Protein AF-A0A165RNA0-F1 (afdb_monomer)

Radius of gyration: 29.75 Å; Cα contacts (8 Å, |Δi|>4): 218; chains: 1; bounding box: 96×54×75 Å

Mean predicted aligned error: 21.56 Å

Foldseek 3Di:
DDDPPPDPDFDDQPCVVVDPLADPLLVLLSVVLRVQADPQQKHQDALVNSCVVVVHDSVSSVVSQVSCVVVPQKDWDWDQDPVRDTGGIMIHGDRDDDPDPPCVVVPDPDVVVVVVVVVVVVVVPPDDDDDDPDDDDPDDDPPDDDDDQDDDDDDDDDDDDDDPVNVVLVVVLVVQLVLLQVLLCVLPVVQDLCQAPCRCSLSVVCVVVPQDSPQQRNVLSNVQSVPDPDHDRHPVSSNVSSVVRVVVLVVVCVVDVVSDCPVVVVVVVVVVVVVVVVVVVVVVVVVVVVVVVVVVPD

pLDDT: mean 72.75, std 18.95, range [27.52, 96.5]

Nearest PDB structures (foldseek):
  3r0a-assembly1_A  TM=5.841E-01  e=1.263E-03  Methanosarcina mazei
  6pln-assembly2_B  TM=6.165E-01  e=1.575E-02  Pyrococcus furiosus
  6xjf-assembly3_C  TM=5.753E-01  e=1.182E-02  Pyrococcus furiosus DSM 3638
  6kf9-assembly1_G  TM=5.340E-01  e=7.915E-03  Thermococcus kodakarensis KOD1
  5wtn-assembly1_B  TM=2.650E-01  e=1.314E-01  Geobacillus stearothermophilus 10

Secondary structure (DSSP, 8-state):
-------S-----GGGGG-TT--HHHHHHHHHHHHTB-TTSEE---HHHHHHHHT--HHHHHHHHHHHHHTTSEEEEPPBPTTSPBPPPEEEE--PPP-PPPGGGGS---HHHHHHHHHHHHHHT------------------S---SS--------------HHHHHHHHHHHHHHHHHHHHHHHH-TT--GGGSTTTTHHHHHHHHHT--IIIIIHHHHHHHHHH-SS--S-THHHHHHHHHHHHHHHHHHHH-TTS--HHHHHHHHHHHHHHHHHHHHHHHHHHHHHHHHHHT--

Sequence (298 aa):
MTATDERKWSYMPIGIFADPDLSPRDLQVMGVICCSTNKHGICYRSQVKIARFLRIGRTTVVRAIQRLMKSGWLERRGGKRRDGGNCSFVYRVVNKDIPVPDQADLFEPDLEEEAQNLEEKRYKNGQSLSAQTDTYKNELLITIDDEDAAASRANEGRSDVPSQAQVQAAKRFKHYVNEVVTTLARLKPGLDVTRMADGTNPIMGWFAKGCDLEQDVKPALAIVLERARVVPNSLNYFTKAVFSAMSSRKELSEINPNYKSFGAHAAEKRARELAASRARCDAALDELNVEYAARGAL

Solvent-accessible surface area (backbone atoms only — not comparable to full-atom values): 18342 Å² total; per-residue (Å²): 137,81,77,89,78,82,67,92,72,62,75,72,63,74,39,63,81,73,40,85,90,58,52,76,68,34,52,53,54,48,51,57,44,35,66,52,34,50,100,84,38,42,23,67,73,50,63,66,59,53,13,62,74,71,73,48,57,53,68,58,47,52,54,31,53,51,47,37,37,70,77,58,44,34,46,78,47,76,43,75,41,97,84,73,47,83,48,72,50,37,35,34,61,45,84,62,90,53,90,71,74,78,70,71,77,76,61,71,73,61,66,68,60,55,48,49,54,51,51,54,51,54,67,72,63,77,69,87,77,75,94,70,91,74,76,87,77,86,75,86,86,82,76,90,83,83,89,87,86,84,83,92,75,85,83,87,84,85,87,81,78,86,51,71,69,56,57,49,50,51,52,53,50,52,49,52,52,51,50,51,52,51,48,46,37,71,75,38,83,83,58,58,59,85,77,24,85,58,41,66,55,52,58,53,52,40,53,74,74,64,50,43,60,76,75,9,40,52,52,32,51,51,57,52,57,74,70,42,92,59,87,77,66,38,59,64,78,47,47,65,46,27,51,48,40,38,51,53,52,51,55,46,37,73,77,32,80,80,45,76,53,63,64,54,56,53,48,50,51,50,52,51,52,50,51,55,49,48,54,52,51,52,51,52,49,52,52,50,51,51,54,50,56,65,65,67,73,116

Structure (mmCIF, N/CA/C/O backbone):
data_AF-A0A165RNA0-F1
#
_entry.id   AF-A0A165RNA0-F1
#
loop_
_atom_site.group_PDB
_atom_site.id
_atom_site.type_symbol
_atom_site.label_atom_id
_atom_site.label_alt_id
_atom_site.label_comp_id
_atom_site.label_asym_id
_atom_site.label_entity_id
_atom_site.label_seq_id
_atom_site.pdbx_PDB_ins_code
_atom_site.Cartn_x
_atom_site.Cartn_y
_atom_site.Cartn_z
_atom_site.occupancy
_atom_site.B_iso_or_equiv
_atom_site.auth_seq_id
_atom_site.auth_comp_id
_atom_site.auth_asym_id
_atom_site.auth_atom_id
_atom_site.pdbx_PDB_model_num
ATOM 1 N N . MET A 1 1 ? -2.884 -7.071 -36.984 1.00 40.25 1 MET A N 1
ATOM 2 C CA . MET A 1 1 ? -3.989 -6.262 -36.429 1.00 40.25 1 MET A CA 1
ATOM 3 C C . MET A 1 1 ? -3.358 -5.021 -35.798 1.00 40.25 1 MET A C 1
ATOM 5 O O . MET A 1 1 ? -2.950 -5.096 -34.651 1.00 40.25 1 MET A O 1
ATOM 9 N N . THR A 1 2 ? -2.833 -4.075 -36.580 1.00 37.97 2 THR A N 1
ATOM 10 C CA . THR A 1 2 ? -3.495 -2.997 -37.359 1.00 37.97 2 THR A CA 1
ATOM 11 C C . THR A 1 2 ? -4.110 -1.915 -36.472 1.00 37.97 2 THR A C 1
ATOM 13 O O . THR A 1 2 ? -5.057 -2.199 -35.746 1.00 37.97 2 THR A O 1
ATOM 16 N N . ALA A 1 3 ? -3.560 -0.704 -36.634 1.00 40.75 3 ALA A N 1
ATOM 17 C CA . ALA A 1 3 ? -3.898 0.581 -36.024 1.00 40.75 3 ALA A CA 1
ATOM 18 C C . ALA A 1 3 ? -3.731 0.647 -34.499 1.00 40.75 3 ALA A C 1
ATOM 20 O O . ALA A 1 3 ? -4.509 0.078 -33.736 1.00 40.75 3 ALA A O 1
ATOM 21 N N . THR A 1 4 ? -2.701 1.375 -34.067 1.00 53.19 4 THR A N 1
ATOM 22 C CA . THR A 1 4 ? -2.578 1.916 -32.713 1.00 53.19 4 THR A CA 1
ATOM 23 C C . THR A 1 4 ? -3.787 2.824 -32.490 1.00 53.19 4 THR A C 1
ATOM 25 O O . THR A 1 4 ? -3.793 3.980 -32.893 1.00 53.19 4 THR A O 1
ATOM 28 N N . ASP A 1 5 ? -4.866 2.253 -31.960 1.00 56.34 5 ASP A N 1
ATOM 29 C CA . ASP A 1 5 ? -6.035 2.978 -31.471 1.00 56.34 5 ASP A CA 1
ATOM 30 C C . ASP A 1 5 ? -5.543 3.803 -30.271 1.00 56.34 5 ASP A C 1
ATOM 32 O O . ASP A 1 5 ? -5.490 3.302 -29.145 1.00 56.34 5 ASP A O 1
ATOM 36 N N . GLU A 1 6 ? -5.033 5.013 -30.536 1.00 59.97 6 GLU A N 1
ATOM 37 C CA . GLU A 1 6 ? -4.582 5.981 -29.529 1.00 59.97 6 GLU A CA 1
ATOM 38 C C . GLU A 1 6 ? -5.792 6.502 -28.753 1.00 59.97 6 GLU A C 1
ATOM 40 O O . GLU A 1 6 ? -6.250 7.640 -28.885 1.00 59.97 6 GLU A O 1
ATOM 45 N N . ARG A 1 7 ? -6.353 5.628 -27.923 1.00 67.44 7 ARG A N 1
ATOM 46 C CA . ARG A 1 7 ? -7.415 5.994 -27.005 1.00 67.44 7 ARG A CA 1
ATOM 47 C C . ARG A 1 7 ? -6.851 6.907 -25.944 1.00 67.44 7 ARG A C 1
ATOM 49 O O . ARG A 1 7 ? -6.075 6.487 -25.091 1.00 67.44 7 ARG A O 1
ATOM 56 N N . LYS A 1 8 ? -7.312 8.151 -25.976 1.00 75.69 8 LYS A N 1
ATOM 57 C CA . LYS A 1 8 ? -7.036 9.137 -24.929 1.00 75.69 8 LYS A CA 1
ATOM 58 C C . LYS A 1 8 ? -7.736 8.792 -23.606 1.00 75.69 8 LYS A C 1
ATOM 60 O O . LYS A 1 8 ? -7.278 9.220 -22.557 1.00 75.69 8 LYS A O 1
ATOM 65 N N . TRP A 1 9 ? -8.820 8.012 -23.658 1.00 81.94 9 TRP A N 1
ATOM 66 C CA . TRP A 1 9 ? -9.668 7.692 -22.508 1.00 81.94 9 TRP A CA 1
ATOM 67 C C . TRP A 1 9 ? -10.004 6.203 -22.495 1.00 81.94 9 TRP A C 1
ATOM 69 O O . TRP A 1 9 ? -10.142 5.572 -23.546 1.00 81.94 9 TRP A O 1
ATOM 79 N N . SER A 1 10 ? -10.165 5.646 -21.299 1.00 83.44 10 SER A N 1
ATOM 80 C CA . SER A 1 10 ? -10.653 4.284 -21.099 1.00 83.44 10 SER A CA 1
ATOM 81 C C . SER A 1 10 ? -11.828 4.302 -20.137 1.00 83.44 10 SER A C 1
ATOM 83 O O . SER A 1 10 ? -11.872 5.143 -19.241 1.00 83.44 10 SER A O 1
ATOM 85 N N . TYR A 1 11 ? -12.766 3.381 -20.330 1.00 85.19 11 TYR A N 1
ATOM 86 C CA . TYR A 1 11 ? -13.964 3.289 -19.508 1.00 85.19 11 TYR A CA 1
ATOM 87 C C . TYR A 1 11 ? -13.809 2.158 -18.497 1.00 85.19 11 TYR A C 1
ATOM 89 O O . TYR A 1 11 ? -13.390 1.049 -18.841 1.00 85.19 11 TYR A O 1
ATOM 97 N N . MET A 1 12 ? -14.158 2.453 -17.250 1.00 89.81 12 MET A N 1
ATOM 98 C CA . MET A 1 12 ? -14.222 1.492 -16.159 1.00 89.81 12 MET A CA 1
ATOM 99 C C . MET A 1 12 ? -15.680 1.393 -15.698 1.00 89.81 12 MET A C 1
ATOM 101 O O . MET A 1 12 ? -16.325 2.436 -15.575 1.00 89.81 12 MET A O 1
ATOM 105 N N . PRO A 1 13 ? -16.227 0.182 -15.481 1.00 88.81 13 PRO A N 1
ATOM 106 C CA . PRO A 1 13 ? -17.600 0.036 -15.007 1.00 88.81 13 PRO A CA 1
ATOM 107 C C . PRO A 1 13 ? -17.781 0.753 -13.670 1.00 88.81 13 PRO A C 1
ATOM 109 O O . PRO A 1 13 ? -17.014 0.501 -12.748 1.00 88.81 13 PRO A O 1
ATOM 112 N N . ILE A 1 14 ? -18.784 1.623 -13.545 1.00 88.19 14 ILE A N 1
ATOM 113 C CA . ILE A 1 14 ? -18.963 2.438 -12.333 1.00 88.19 14 ILE A CA 1
ATOM 114 C C . ILE A 1 14 ? -19.273 1.589 -11.093 1.00 88.19 14 ILE A C 1
ATOM 116 O O . ILE A 1 14 ? -18.757 1.857 -10.013 1.00 88.19 14 ILE A O 1
ATOM 120 N N . GLY A 1 15 ? -20.038 0.505 -11.259 1.00 86.62 15 GLY A N 1
ATOM 121 C CA . GLY A 1 15 ? -20.436 -0.360 -10.148 1.00 86.62 15 GLY A CA 1
ATOM 122 C C . GLY A 1 15 ? -19.268 -1.069 -9.458 1.00 86.62 15 GLY A C 1
ATOM 123 O O . GLY A 1 15 ? -19.418 -1.503 -8.324 1.00 86.62 15 GLY A O 1
ATOM 124 N N . ILE A 1 16 ? -18.091 -1.156 -10.089 1.00 90.56 16 ILE A N 1
ATOM 125 C CA . ILE A 1 16 ? -16.937 -1.846 -9.498 1.00 90.56 16 ILE A CA 1
ATOM 126 C C . ILE A 1 16 ? -16.414 -1.148 -8.240 1.00 90.56 16 ILE A C 1
ATOM 128 O O . ILE A 1 16 ? -15.855 -1.802 -7.367 1.00 90.56 16 ILE A O 1
ATOM 132 N N . PHE A 1 17 ? -16.605 0.170 -8.137 1.00 89.81 17 PHE A N 1
ATOM 133 C CA . PHE A 1 17 ? -16.172 0.953 -6.980 1.00 89.81 17 PHE A CA 1
ATOM 134 C C . PHE A 1 17 ? -17.052 0.716 -5.750 1.00 89.81 17 PHE A C 1
ATOM 136 O O . PHE A 1 17 ? -16.604 0.955 -4.635 1.00 89.81 17 PHE A O 1
ATOM 143 N N . ALA A 1 18 ? -18.275 0.225 -5.956 1.00 87.25 18 ALA A N 1
ATOM 144 C CA . ALA A 1 18 ? -19.209 -0.121 -4.892 1.00 87.25 18 ALA A CA 1
ATOM 145 C C . ALA A 1 18 ? -19.132 -1.607 -4.488 1.00 87.25 18 ALA A C 1
ATOM 147 O O . ALA A 1 18 ? -19.896 -2.036 -3.629 1.00 87.25 18 ALA A O 1
ATOM 148 N N . ASP A 1 19 ? -18.259 -2.410 -5.109 1.00 87.81 19 ASP A N 1
ATOM 149 C CA . ASP A 1 19 ? -18.147 -3.840 -4.811 1.00 87.81 19 ASP A CA 1
ATOM 150 C C . ASP A 1 19 ? -17.275 -4.082 -3.559 1.00 87.81 19 ASP A C 1
ATOM 152 O O . ASP A 1 19 ? -16.061 -3.852 -3.614 1.00 87.81 19 ASP A O 1
ATOM 156 N N . PRO A 1 20 ? -17.849 -4.577 -2.442 1.00 88.00 20 PRO A N 1
ATOM 157 C CA . PRO A 1 20 ? -17.107 -4.807 -1.203 1.00 88.00 20 PRO A CA 1
ATOM 158 C C . PRO A 1 20 ? -16.147 -6.006 -1.278 1.00 88.00 20 PRO A C 1
ATOM 160 O O . PRO A 1 20 ? -15.237 -6.108 -0.456 1.00 88.00 20 PRO A O 1
ATOM 163 N N . ASP A 1 21 ? -16.311 -6.913 -2.250 1.00 89.44 21 ASP A N 1
ATOM 164 C CA . ASP A 1 21 ? -15.440 -8.086 -2.407 1.00 89.44 21 ASP A CA 1
ATOM 165 C C . ASP A 1 21 ? -14.087 -7.734 -3.053 1.00 89.44 21 ASP A C 1
ATOM 167 O O . ASP A 1 21 ? -13.177 -8.575 -3.134 1.00 89.44 21 ASP A O 1
ATOM 171 N N . LEU A 1 22 ? -13.941 -6.499 -3.544 1.00 93.12 22 LEU A N 1
ATOM 172 C CA . LEU A 1 22 ? -12.754 -6.023 -4.239 1.00 93.12 22 LEU A CA 1
ATOM 173 C C . LEU A 1 22 ? -11.887 -5.136 -3.349 1.00 93.12 22 LEU A C 1
ATOM 175 O O . LEU A 1 22 ? -12.339 -4.201 -2.702 1.00 93.12 22 LEU A O 1
ATOM 179 N N . SER A 1 23 ? -10.581 -5.397 -3.376 1.00 94.00 23 SER A N 1
ATOM 180 C CA . SER A 1 23 ? -9.598 -4.525 -2.733 1.00 94.00 23 SER A CA 1
ATOM 181 C C . SER A 1 23 ? -9.186 -3.366 -3.652 1.00 94.00 23 SER A C 1
ATOM 183 O O . SER A 1 23 ? -9.239 -3.506 -4.880 1.00 94.00 23 SER A O 1
ATOM 185 N N . PRO A 1 24 ? -8.631 -2.263 -3.110 1.00 94.69 24 PRO A N 1
ATOM 186 C CA . PRO A 1 24 ? -8.101 -1.159 -3.919 1.00 94.69 24 PRO A CA 1
ATOM 187 C C . PRO A 1 24 ? -7.068 -1.613 -4.960 1.00 94.69 24 PRO A C 1
ATOM 189 O O . PRO A 1 24 ? -6.973 -1.074 -6.065 1.00 94.69 24 PRO A O 1
ATOM 192 N N . ARG A 1 25 ? -6.308 -2.668 -4.644 1.00 95.25 25 ARG A N 1
ATOM 193 C CA . ARG A 1 25 ? -5.344 -3.263 -5.573 1.00 95.25 25 ARG A CA 1
ATOM 194 C C . ARG A 1 25 ? -6.019 -3.940 -6.767 1.00 95.25 25 ARG A C 1
ATOM 196 O O . ARG A 1 25 ? -5.472 -3.906 -7.869 1.00 95.25 25 ARG A O 1
ATOM 203 N N . ASP A 1 26 ? -7.184 -4.546 -6.563 1.00 95.69 26 ASP A N 1
ATOM 204 C CA . ASP A 1 26 ? -7.947 -5.190 -7.634 1.00 95.69 26 ASP A CA 1
ATOM 205 C C . ASP A 1 26 ? -8.502 -4.140 -8.599 1.00 95.69 26 ASP A C 1
ATOM 207 O O . ASP A 1 26 ? -8.419 -4.328 -9.813 1.00 95.69 26 ASP A O 1
ATOM 211 N N . LEU A 1 27 ? -8.939 -2.990 -8.071 1.00 95.50 27 LEU A N 1
ATOM 212 C CA . LEU A 1 27 ? -9.349 -1.830 -8.865 1.00 95.50 27 LEU A CA 1
ATOM 213 C C . LEU A 1 27 ? -8.199 -1.298 -9.730 1.00 95.50 27 LEU A C 1
ATOM 215 O O . LEU A 1 27 ? -8.388 -1.058 -10.919 1.00 95.50 27 LEU A O 1
ATOM 219 N N . GLN A 1 28 ? -6.979 -1.195 -9.189 1.00 95.62 28 GLN A N 1
ATOM 220 C CA . GLN A 1 28 ? -5.800 -0.800 -9.977 1.00 95.62 28 GLN A CA 1
ATOM 221 C C . GLN A 1 28 ? -5.506 -1.787 -11.116 1.00 95.62 28 GLN A C 1
ATOM 223 O O . GLN A 1 28 ? -5.219 -1.380 -12.245 1.00 95.62 28 GLN A O 1
ATOM 228 N N . VAL A 1 29 ? -5.581 -3.094 -10.840 1.00 95.75 29 VAL A N 1
ATOM 229 C CA . VAL A 1 29 ? -5.389 -4.134 -11.863 1.00 95.75 29 VAL A CA 1
ATOM 230 C C . VAL A 1 29 ? -6.479 -4.052 -12.929 1.00 95.75 29 VAL A C 1
ATOM 232 O O . VAL A 1 29 ? -6.157 -4.127 -14.118 1.00 95.75 29 VAL A O 1
ATOM 235 N N . MET A 1 30 ? -7.735 -3.837 -12.532 1.00 94.75 30 MET A N 1
ATOM 236 C CA . MET A 1 30 ? -8.839 -3.624 -13.463 1.00 94.75 30 MET A CA 1
ATOM 237 C C . MET A 1 30 ? -8.622 -2.372 -14.317 1.00 94.75 30 MET A C 1
ATOM 239 O O . MET A 1 30 ? -8.742 -2.452 -15.536 1.00 94.75 30 MET A O 1
ATOM 243 N N . GLY A 1 31 ? -8.210 -1.252 -13.721 1.00 93.88 31 GLY A N 1
ATOM 244 C CA . GLY A 1 31 ? -7.920 -0.013 -14.442 1.00 93.88 31 GLY A CA 1
ATOM 245 C C . GLY A 1 31 ? -6.886 -0.221 -15.550 1.00 93.88 31 GLY A C 1
ATOM 246 O O . GLY A 1 31 ? -7.104 0.170 -16.692 1.00 93.88 31 GLY A O 1
ATOM 247 N N . VAL A 1 32 ? -5.797 -0.949 -15.274 1.00 93.62 32 VAL A N 1
ATOM 248 C CA . VAL A 1 32 ? -4.787 -1.273 -16.301 1.00 93.62 32 VAL A CA 1
ATOM 249 C C . VAL A 1 32 ? -5.348 -2.159 -17.413 1.00 93.62 32 VAL A C 1
ATOM 251 O O . VAL A 1 32 ? -4.964 -2.000 -18.580 1.00 93.62 32 VAL A O 1
ATOM 254 N N . ILE A 1 33 ? -6.227 -3.103 -17.068 1.00 92.56 33 ILE A N 1
ATOM 255 C CA . ILE A 1 33 ? -6.916 -3.942 -18.050 1.00 92.56 33 ILE A CA 1
ATOM 256 C C . ILE A 1 33 ? -7.805 -3.063 -18.931 1.00 92.56 33 ILE A C 1
ATOM 258 O O . ILE A 1 33 ? -7.634 -3.130 -20.147 1.00 92.56 33 ILE A O 1
ATOM 262 N N . CYS A 1 34 ? -8.646 -2.204 -18.344 1.00 91.56 34 CYS A N 1
ATOM 263 C CA . CYS A 1 34 ? -9.512 -1.238 -19.028 1.00 91.56 34 CYS A CA 1
ATOM 264 C C . CYS A 1 34 ? -8.724 -0.324 -19.976 1.00 91.56 34 CYS A C 1
ATOM 266 O O . CYS A 1 34 ? -9.067 -0.243 -21.156 1.00 91.56 34 CYS A O 1
ATOM 268 N N . CYS A 1 35 ? -7.604 0.251 -19.524 1.00 89.06 35 CYS A N 1
ATOM 269 C CA . CYS A 1 35 ? -6.704 1.060 -20.357 1.00 89.06 35 CYS A CA 1
ATOM 270 C C . CYS A 1 35 ? -6.126 0.294 -21.556 1.00 89.06 35 CYS A C 1
ATOM 272 O O . CYS A 1 35 ? -5.716 0.894 -22.543 1.00 89.06 35 CYS A O 1
ATOM 274 N N . SER A 1 36 ? -6.060 -1.036 -21.468 1.00 87.00 36 SER A N 1
ATOM 275 C CA . SER A 1 36 ? -5.514 -1.912 -22.509 1.00 87.00 36 SER A CA 1
ATOM 276 C C . SER A 1 36 ? -6.603 -2.656 -23.297 1.00 87.00 36 SER A C 1
ATOM 278 O O . SER A 1 36 ? -6.279 -3.599 -24.027 1.00 87.00 36 SER A O 1
ATOM 280 N N . THR A 1 37 ? -7.882 -2.294 -23.128 1.00 87.88 37 THR A N 1
ATOM 281 C CA . THR A 1 37 ? -8.995 -2.919 -23.857 1.00 87.88 37 THR A CA 1
ATOM 282 C C . THR A 1 37 ? -9.193 -2.327 -25.250 1.00 87.88 37 THR A C 1
ATOM 284 O O . THR A 1 37 ? -8.970 -1.144 -25.499 1.00 87.88 37 THR A O 1
ATOM 287 N N . ASN A 1 38 ? -9.665 -3.162 -26.175 1.00 85.06 38 ASN A N 1
ATOM 288 C CA . ASN A 1 38 ? -10.143 -2.731 -27.487 1.00 85.06 38 ASN A CA 1
ATOM 289 C C . ASN A 1 38 ? -11.606 -2.232 -27.429 1.00 85.06 38 ASN A C 1
ATOM 291 O O . ASN A 1 38 ? -12.230 -2.169 -26.372 1.00 85.06 38 ASN A O 1
ATOM 295 N N . LYS A 1 39 ? -12.201 -1.886 -28.580 1.00 77.12 39 LYS A N 1
ATOM 296 C CA . LYS A 1 39 ? -13.594 -1.373 -28.679 1.00 77.12 39 LYS A CA 1
ATOM 297 C C . LYS A 1 39 ? -14.656 -2.356 -28.191 1.00 77.12 39 LYS A C 1
ATOM 299 O O . LYS A 1 39 ? -15.783 -1.958 -27.949 1.00 77.12 39 LYS A O 1
ATOM 304 N N . HIS A 1 40 ? -14.287 -3.621 -28.039 1.00 78.31 40 HIS A N 1
ATOM 305 C CA . HIS A 1 40 ? -15.164 -4.687 -27.578 1.00 78.31 40 HIS A CA 1
ATOM 306 C C . HIS A 1 40 ? -14.927 -5.046 -26.100 1.00 78.31 40 HIS A C 1
ATOM 308 O O . HIS A 1 40 ? -15.444 -6.062 -25.641 1.00 78.31 40 HIS A O 1
ATOM 314 N N . GLY A 1 41 ? -14.119 -4.265 -25.366 1.00 81.81 41 GLY A N 1
ATOM 315 C CA . GLY A 1 41 ? -13.798 -4.533 -23.960 1.00 81.81 41 GLY A CA 1
ATOM 316 C C . GLY A 1 41 ? -12.840 -5.713 -23.759 1.00 81.81 41 GLY A C 1
ATOM 317 O O . GLY A 1 41 ? -12.815 -6.314 -22.686 1.00 81.81 41 GLY A O 1
ATOM 318 N N . ILE A 1 42 ? -12.071 -6.081 -24.791 1.00 87.38 42 ILE A N 1
ATOM 319 C CA . ILE A 1 42 ? -11.164 -7.237 -24.777 1.00 87.38 42 ILE A CA 1
ATOM 320 C C . ILE A 1 42 ? -9.713 -6.772 -24.625 1.00 87.38 42 ILE A C 1
ATOM 322 O O . ILE A 1 42 ? -9.257 -5.903 -25.368 1.00 87.38 42 ILE A O 1
ATOM 326 N N . CYS A 1 43 ? -8.972 -7.394 -23.707 1.00 88.00 43 CYS A N 1
ATOM 327 C CA . CYS A 1 43 ? -7.567 -7.120 -23.414 1.00 88.00 43 CYS A CA 1
ATOM 328 C C . CYS A 1 43 ? -6.692 -8.371 -23.617 1.00 88.00 43 CYS A C 1
ATOM 330 O O . CYS A 1 43 ? -7.028 -9.470 -23.176 1.00 88.00 43 CYS A O 1
ATOM 332 N N . TYR A 1 44 ? -5.528 -8.183 -24.248 1.00 85.75 44 TYR A N 1
ATOM 333 C CA . TYR A 1 44 ? -4.545 -9.240 -24.553 1.00 85.75 44 TYR A CA 1
ATOM 334 C C . TYR A 1 44 ? -3.247 -9.110 -23.740 1.00 85.75 44 TYR A C 1
ATOM 336 O O . TYR A 1 44 ? -2.247 -9.782 -24.008 1.00 85.75 44 TYR A O 1
ATOM 344 N N . ARG A 1 45 ? -3.202 -8.185 -22.775 1.00 85.50 45 ARG A N 1
ATOM 345 C CA . ARG A 1 45 ? -1.970 -7.851 -22.058 1.00 85.50 45 ARG A CA 1
ATOM 346 C C . ARG A 1 45 ? -1.550 -9.000 -21.135 1.00 85.50 45 ARG A C 1
ATOM 348 O O . ARG A 1 45 ? -2.353 -9.555 -20.393 1.00 85.50 45 ARG A O 1
ATOM 355 N N . SER A 1 46 ? -0.260 -9.346 -21.144 1.00 88.31 46 SER A N 1
ATOM 356 C CA . SER A 1 46 ? 0.259 -10.393 -20.258 1.00 88.31 46 SER A CA 1
ATOM 357 C C . SER A 1 46 ? 0.288 -9.936 -18.796 1.00 88.31 46 SER A C 1
ATOM 359 O O . SER A 1 46 ? 0.556 -8.771 -18.499 1.00 88.31 46 SER A O 1
ATOM 361 N N . GLN A 1 47 ? 0.104 -10.877 -17.866 1.00 91.38 47 GLN A N 1
ATOM 362 C CA . GLN A 1 47 ? 0.158 -10.605 -16.420 1.00 91.38 47 GLN A CA 1
ATOM 363 C C . GLN A 1 47 ? 1.500 -9.999 -15.990 1.00 91.38 47 GLN A C 1
ATOM 365 O O . GLN A 1 47 ? 1.542 -9.152 -15.108 1.00 91.38 47 GLN A O 1
ATOM 370 N N . VAL A 1 48 ? 2.596 -10.391 -16.649 1.00 91.31 48 VAL A N 1
ATOM 371 C CA . VAL A 1 48 ? 3.938 -9.841 -16.404 1.00 91.31 48 VAL A CA 1
ATOM 372 C C . VAL A 1 48 ? 4.014 -8.362 -16.793 1.00 91.31 48 VAL A C 1
ATOM 374 O O . VAL A 1 48 ? 4.603 -7.567 -16.067 1.00 91.31 48 VAL A O 1
ATOM 377 N N . LYS A 1 49 ? 3.392 -7.967 -17.914 1.00 91.31 49 LYS A N 1
ATOM 378 C CA . LYS A 1 49 ? 3.336 -6.559 -18.333 1.00 91.31 49 LYS A CA 1
ATOM 379 C C . LYS A 1 49 ? 2.460 -5.726 -17.396 1.00 91.31 49 LYS A C 1
ATOM 381 O O . LYS A 1 49 ? 2.830 -4.598 -17.095 1.00 91.31 49 LYS A O 1
ATOM 386 N N . ILE A 1 50 ? 1.348 -6.283 -16.911 1.00 93.56 50 ILE A N 1
ATOM 387 C CA . ILE A 1 50 ? 0.487 -5.631 -15.907 1.00 93.56 50 ILE A CA 1
ATOM 388 C C . ILE A 1 50 ? 1.264 -5.421 -14.599 1.00 93.56 50 ILE A C 1
ATOM 390 O O . ILE A 1 50 ? 1.314 -4.308 -14.089 1.00 93.56 50 ILE A O 1
ATOM 394 N N . ALA A 1 51 ? 1.937 -6.466 -14.111 1.00 95.31 51 ALA A N 1
ATOM 395 C CA . ALA A 1 51 ? 2.749 -6.418 -12.897 1.00 95.31 51 ALA A CA 1
ATOM 396 C C . ALA A 1 51 ? 3.849 -5.350 -12.982 1.00 95.31 51 ALA A C 1
ATOM 398 O O . ALA A 1 51 ? 3.995 -4.532 -12.078 1.00 95.31 51 ALA A O 1
ATOM 399 N N . ARG A 1 52 ? 4.571 -5.303 -14.110 1.00 94.94 52 ARG A N 1
ATOM 400 C CA . ARG A 1 52 ? 5.605 -4.291 -14.364 1.00 94.94 52 ARG A CA 1
ATOM 401 C C . ARG A 1 52 ? 5.032 -2.875 -14.401 1.00 94.94 52 ARG A C 1
ATOM 403 O O . ARG A 1 52 ? 5.652 -1.972 -13.856 1.00 94.94 52 ARG A O 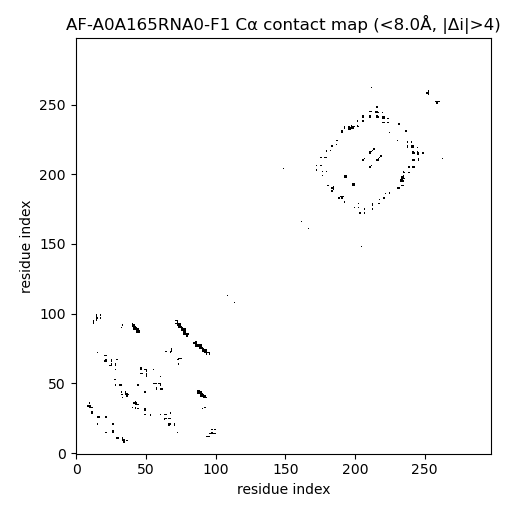1
ATOM 410 N N . PHE A 1 53 ? 3.874 -2.689 -15.034 1.00 93.50 53 PHE A N 1
ATOM 411 C CA . PHE A 1 53 ? 3.224 -1.382 -15.133 1.00 93.50 53 PHE A CA 1
ATOM 412 C C . PHE A 1 53 ? 2.832 -0.837 -13.754 1.00 93.50 53 PHE A C 1
ATOM 414 O O . PHE A 1 53 ? 3.089 0.323 -13.462 1.00 93.50 53 PHE A O 1
ATOM 421 N N . LEU A 1 54 ? 2.288 -1.695 -12.887 1.00 94.56 54 LEU A N 1
ATOM 422 C CA . LEU A 1 54 ? 1.885 -1.331 -11.524 1.00 94.56 54 LEU A CA 1
ATOM 423 C C . LEU A 1 54 ? 3.024 -1.405 -10.494 1.00 94.56 54 LEU A C 1
ATOM 425 O O . LEU A 1 54 ? 2.807 -1.065 -9.337 1.00 94.56 54 LEU A O 1
ATOM 429 N N . ARG A 1 55 ? 4.223 -1.861 -10.889 1.00 95.44 55 ARG A N 1
ATOM 430 C CA . ARG A 1 55 ? 5.370 -2.126 -9.997 1.00 95.44 55 ARG A CA 1
ATOM 431 C C . ARG A 1 55 ? 5.027 -3.058 -8.823 1.00 95.44 55 ARG A C 1
ATOM 433 O O . ARG A 1 55 ? 5.529 -2.888 -7.718 1.00 95.44 55 ARG A O 1
ATOM 440 N N . ILE A 1 56 ? 4.196 -4.068 -9.076 1.00 95.81 56 ILE A N 1
ATOM 441 C CA . ILE A 1 56 ? 3.793 -5.079 -8.085 1.00 95.81 56 ILE A CA 1
ATOM 442 C C . ILE A 1 56 ? 4.249 -6.480 -8.494 1.00 95.81 56 ILE A C 1
ATOM 444 O O . ILE A 1 56 ? 4.569 -6.744 -9.654 1.00 95.81 56 ILE A O 1
ATOM 448 N N . GLY A 1 57 ? 4.237 -7.412 -7.540 1.00 94.31 57 GLY A N 1
ATOM 449 C CA . GLY A 1 57 ? 4.517 -8.820 -7.806 1.00 94.31 57 GLY A CA 1
ATOM 450 C C . GLY A 1 57 ? 3.496 -9.460 -8.757 1.00 94.31 57 GLY A C 1
ATOM 451 O O . GLY A 1 57 ? 2.294 -9.196 -8.692 1.00 94.31 57 GLY A O 1
ATOM 452 N N . ARG A 1 58 ? 3.959 -10.375 -9.622 1.00 93.44 58 ARG A N 1
ATOM 453 C CA . ARG A 1 58 ? 3.080 -11.145 -10.528 1.00 93.44 58 ARG A CA 1
ATOM 454 C C . ARG A 1 58 ? 2.014 -11.931 -9.758 1.00 93.44 58 ARG A C 1
ATOM 456 O O . ARG A 1 58 ? 0.886 -12.045 -10.227 1.00 93.44 58 ARG A O 1
ATOM 463 N N . THR A 1 59 ? 2.365 -12.474 -8.596 1.00 95.88 59 THR A N 1
ATOM 464 C CA . THR A 1 59 ? 1.450 -13.217 -7.717 1.00 95.88 59 THR A CA 1
ATOM 465 C C . THR A 1 59 ? 0.268 -12.357 -7.273 1.00 95.88 59 THR A C 1
ATOM 467 O O . THR A 1 59 ? -0.864 -12.834 -7.293 1.00 95.88 59 THR A O 1
ATOM 470 N N . THR A 1 60 ? 0.501 -11.077 -6.973 1.00 95.75 60 THR A N 1
ATOM 471 C CA . THR A 1 60 ? -0.549 -10.105 -6.642 1.00 95.75 60 THR A CA 1
ATOM 472 C C . THR A 1 60 ? -1.500 -9.892 -7.815 1.00 95.75 60 THR A C 1
ATOM 474 O O . THR A 1 60 ? -2.710 -9.952 -7.633 1.00 95.75 60 THR A O 1
ATOM 477 N N . VAL A 1 61 ? -0.975 -9.747 -9.038 1.00 95.69 61 VAL A N 1
ATOM 478 C CA . VAL A 1 61 ? -1.804 -9.637 -10.254 1.00 95.69 61 VAL A CA 1
ATOM 479 C C . VAL A 1 61 ? -2.647 -10.892 -10.474 1.00 95.69 61 VAL A C 1
ATOM 481 O O . VAL A 1 61 ? -3.818 -10.794 -10.827 1.00 95.69 61 VAL A O 1
ATOM 484 N N . VAL A 1 62 ? -2.077 -12.081 -10.257 1.00 94.50 62 VAL A N 1
ATOM 485 C CA . VAL A 1 62 ? -2.814 -13.348 -10.388 1.00 94.50 62 VAL A CA 1
ATOM 486 C C . VAL A 1 62 ? -3.970 -13.413 -9.391 1.00 94.50 62 VAL A C 1
ATOM 488 O O . VAL A 1 62 ? -5.086 -13.732 -9.796 1.00 94.50 62 VAL A O 1
ATOM 491 N N . ARG A 1 63 ? -3.723 -13.069 -8.122 1.00 96.25 63 ARG A N 1
ATOM 492 C CA . ARG A 1 63 ? -4.758 -13.027 -7.077 1.00 96.25 63 ARG A CA 1
ATOM 493 C C . ARG A 1 63 ? -5.844 -12.000 -7.396 1.00 96.25 63 ARG A C 1
ATOM 495 O O . ARG A 1 63 ? -7.023 -12.305 -7.256 1.00 96.25 63 ARG A O 1
ATOM 502 N N . ALA A 1 64 ? -5.456 -10.825 -7.886 1.00 96.50 64 ALA A N 1
ATOM 503 C CA . ALA A 1 64 ? -6.399 -9.787 -8.283 1.00 96.50 64 ALA A CA 1
ATOM 504 C C . ALA A 1 64 ? -7.304 -10.233 -9.434 1.00 96.50 64 ALA A C 1
ATOM 506 O O . ALA A 1 64 ? -8.521 -10.131 -9.343 1.00 96.50 64 ALA A O 1
ATOM 507 N N . ILE A 1 65 ? -6.727 -10.829 -10.480 1.00 94.81 65 ILE A N 1
ATOM 508 C CA . ILE A 1 65 ? -7.494 -11.392 -11.599 1.00 94.81 65 ILE A CA 1
ATOM 509 C C . ILE A 1 65 ? -8.456 -12.481 -11.110 1.00 94.81 65 ILE A C 1
ATOM 511 O O . ILE A 1 65 ? -9.593 -12.524 -11.561 1.00 94.81 65 ILE A O 1
ATOM 515 N N . GLN A 1 66 ? -8.031 -13.352 -10.190 1.00 95.06 66 GLN A N 1
ATOM 516 C CA . GLN A 1 66 ? -8.908 -14.382 -9.623 1.00 95.06 66 GLN A CA 1
ATOM 517 C C . GLN A 1 66 ? -10.088 -13.783 -8.850 1.00 95.06 66 GLN A C 1
ATOM 519 O O . GLN A 1 66 ? -11.206 -14.264 -9.013 1.00 95.06 66 GLN A O 1
ATOM 524 N N . ARG A 1 67 ? -9.860 -12.732 -8.052 1.00 95.69 67 ARG A N 1
ATOM 525 C CA . ARG A 1 67 ? -10.931 -12.022 -7.335 1.00 95.69 67 ARG A CA 1
ATOM 526 C C . ARG A 1 67 ? -11.899 -11.344 -8.298 1.00 95.69 67 ARG A C 1
ATOM 528 O O . ARG A 1 67 ? -13.089 -11.602 -8.202 1.00 95.69 67 ARG A O 1
ATOM 535 N N . LEU A 1 68 ? -11.388 -10.618 -9.294 1.00 94.62 68 LEU A N 1
ATOM 536 C CA . LEU A 1 68 ? -12.194 -9.981 -10.345 1.00 94.62 68 LEU A CA 1
ATOM 537 C C . LEU A 1 68 ? -13.018 -10.990 -11.164 1.00 94.62 68 LEU A C 1
ATOM 539 O O . LEU A 1 68 ? -14.129 -10.687 -11.589 1.00 94.62 68 LEU A O 1
ATOM 543 N N . MET A 1 69 ? -12.487 -12.195 -11.394 1.00 94.25 69 MET A N 1
ATOM 544 C CA . MET A 1 69 ? -13.243 -13.283 -12.022 1.00 94.25 69 MET A CA 1
ATOM 545 C C . MET A 1 69 ? -14.327 -13.835 -11.094 1.00 94.25 69 MET A C 1
ATOM 547 O O . MET A 1 69 ? -15.428 -14.124 -11.551 1.00 94.25 69 MET A O 1
ATOM 551 N N . LYS A 1 70 ? -14.022 -13.987 -9.800 1.00 93.81 70 LYS A N 1
ATOM 552 C CA . LYS A 1 70 ? -14.960 -14.507 -8.799 1.00 93.81 70 LYS A CA 1
ATOM 553 C C . LYS A 1 70 ? -16.153 -13.568 -8.592 1.00 93.81 70 LYS A C 1
ATOM 555 O O . LYS A 1 70 ? -17.271 -14.058 -8.506 1.00 93.81 70 LYS A O 1
ATOM 560 N N . SER A 1 71 ? -15.928 -12.255 -8.555 1.00 90.31 71 SER A N 1
ATOM 561 C CA . SER A 1 71 ? -16.994 -11.246 -8.443 1.00 90.31 71 SER A CA 1
ATOM 562 C C . SER A 1 71 ? -17.731 -10.975 -9.764 1.00 90.31 71 SER A C 1
ATOM 564 O O . SER A 1 71 ? -18.742 -10.273 -9.785 1.00 90.31 71 SER A O 1
ATOM 566 N N . GLY A 1 72 ? -17.278 -11.580 -10.869 1.00 91.19 72 GLY A N 1
ATOM 567 C CA . GLY A 1 72 ? -17.959 -11.538 -12.165 1.00 91.19 72 GLY A CA 1
ATOM 568 C C . GLY A 1 72 ? -17.634 -10.315 -13.024 1.00 91.19 72 GLY A C 1
ATOM 569 O O . GLY A 1 72 ? -18.245 -10.138 -14.073 1.00 91.19 72 GLY A O 1
ATOM 570 N N . TRP A 1 73 ? -16.661 -9.492 -12.631 1.00 92.50 73 TRP A N 1
ATOM 571 C CA . TRP A 1 73 ? -16.238 -8.319 -13.405 1.00 92.50 73 TRP A CA 1
ATOM 572 C C . TRP A 1 73 ? -15.334 -8.651 -14.589 1.00 92.50 73 TRP A C 1
ATOM 574 O O . TRP A 1 73 ? -15.198 -7.856 -15.524 1.00 92.50 73 TRP A O 1
ATOM 584 N N . LEU A 1 74 ? -14.674 -9.808 -14.547 1.00 92.88 74 LEU A N 1
ATOM 585 C CA . LEU A 1 74 ? -13.689 -10.197 -15.544 1.00 92.88 74 LEU A CA 1
ATOM 586 C C . LEU A 1 74 ? -13.912 -11.631 -16.014 1.00 92.88 74 LEU A C 1
ATOM 588 O O . LEU A 1 74 ? -13.868 -12.574 -15.232 1.00 92.88 74 LEU A O 1
ATOM 592 N N . GLU A 1 75 ? -14.031 -11.819 -1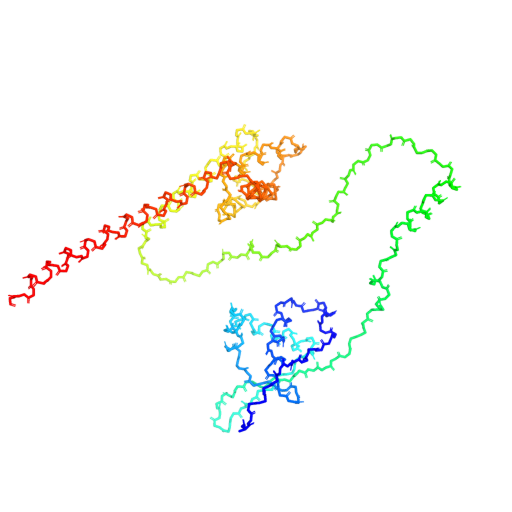7.320 1.00 91.75 75 GLU A N 1
ATOM 593 C CA . GLU A 1 75 ? -13.968 -13.138 -17.939 1.00 91.75 75 GLU A CA 1
ATOM 594 C C . GLU A 1 75 ? -12.566 -13.384 -18.496 1.00 91.75 75 GLU A C 1
ATOM 596 O O . GLU A 1 75 ? -11.973 -12.527 -19.156 1.00 91.75 75 GLU A O 1
ATOM 601 N N . ARG A 1 76 ? -12.031 -14.588 -18.278 1.00 90.19 76 ARG A N 1
ATOM 602 C CA . ARG A 1 76 ? -10.734 -15.000 -18.825 1.00 90.19 76 ARG A CA 1
ATOM 603 C C . ARG A 1 76 ? -10.910 -16.186 -19.759 1.00 90.19 76 ARG A C 1
ATOM 605 O O . ARG A 1 76 ? -11.311 -17.262 -19.324 1.00 90.19 76 ARG A O 1
ATOM 612 N N . ARG A 1 77 ? -10.505 -16.024 -21.018 1.00 85.06 77 ARG A N 1
ATOM 613 C CA . ARG A 1 77 ? -10.420 -17.106 -22.005 1.00 85.06 77 ARG A CA 1
ATOM 614 C C . ARG A 1 77 ? -8.957 -17.474 -22.242 1.00 85.06 77 ARG A C 1
ATOM 616 O O . ARG A 1 77 ? -8.118 -16.618 -22.521 1.00 85.06 77 ARG A O 1
ATOM 623 N N . GLY A 1 78 ? -8.637 -18.756 -22.088 1.00 74.19 78 GLY A N 1
ATOM 624 C CA . GLY A 1 78 ? -7.341 -19.313 -22.469 1.00 74.19 78 GLY A CA 1
ATOM 625 C C . GLY A 1 78 ? -7.405 -19.873 -23.886 1.00 74.19 78 GLY A C 1
ATOM 626 O O . GLY A 1 78 ? -8.366 -20.554 -24.228 1.00 74.19 78 GLY A O 1
ATOM 627 N N . GLY A 1 79 ? -6.388 -19.600 -24.702 1.00 57.12 79 GLY A N 1
ATOM 628 C CA . GLY A 1 79 ? -6.201 -20.285 -25.979 1.00 57.12 79 GLY A CA 1
ATOM 629 C C . GLY A 1 79 ? -5.204 -21.427 -25.812 1.00 57.12 79 GLY A C 1
ATOM 630 O O . GLY A 1 79 ? -4.066 -21.187 -25.406 1.00 57.12 79 GLY A O 1
ATOM 631 N N . LYS A 1 80 ? -5.606 -22.659 -26.133 1.00 56.47 80 LYS A N 1
ATOM 632 C CA . LYS A 1 80 ? -4.640 -23.702 -26.499 1.00 56.47 80 LYS A CA 1
ATOM 633 C C . LYS A 1 80 ? -4.273 -23.473 -27.963 1.00 56.47 80 LYS A C 1
ATOM 635 O O . LYS A 1 80 ? -5.166 -23.384 -28.805 1.00 56.47 80 LYS A O 1
ATOM 640 N N . ARG A 1 81 ? -2.983 -23.330 -28.271 1.00 58.09 81 ARG A N 1
ATOM 641 C CA . ARG A 1 81 ? -2.517 -23.295 -29.664 1.00 58.09 81 ARG A CA 1
ATOM 642 C C . ARG A 1 81 ? -2.733 -24.675 -30.294 1.00 58.09 81 ARG A C 1
ATOM 644 O O . ARG A 1 81 ? -2.725 -25.676 -29.579 1.00 58.09 81 ARG A O 1
ATOM 651 N N . ARG A 1 82 ? -2.874 -24.738 -31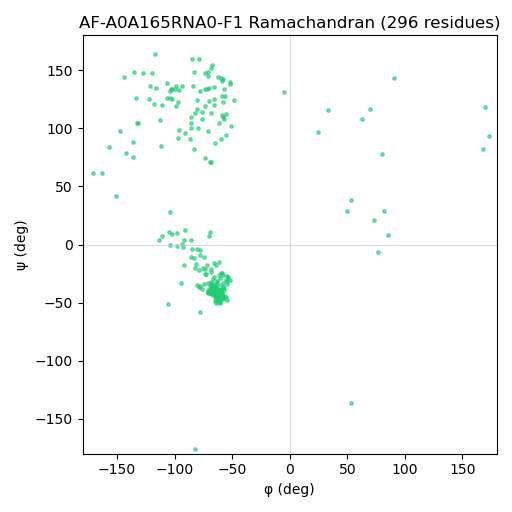.624 1.00 55.53 82 ARG A N 1
ATOM 652 C CA . ARG A 1 82 ? -2.956 -26.008 -32.377 1.00 55.53 82 ARG A CA 1
ATOM 653 C C . ARG A 1 82 ? -1.758 -26.929 -32.090 1.00 55.53 82 ARG A C 1
ATOM 655 O O . ARG A 1 82 ? -1.914 -28.140 -32.087 1.00 55.53 82 ARG A O 1
ATOM 662 N N . ASP A 1 83 ? -0.623 -26.327 -31.732 1.00 59.75 83 ASP A N 1
ATOM 663 C CA . ASP A 1 83 ? 0.654 -26.985 -31.423 1.00 59.75 83 ASP A CA 1
ATOM 664 C C . ASP A 1 83 ? 0.821 -27.346 -29.928 1.00 59.75 83 ASP A C 1
ATOM 666 O O . ASP A 1 83 ? 1.929 -27.595 -29.465 1.00 59.75 83 ASP A O 1
ATOM 670 N N . GLY A 1 84 ? -0.242 -27.278 -29.116 1.00 59.31 84 GLY A N 1
ATOM 671 C CA . GLY A 1 84 ? -0.194 -27.604 -27.680 1.00 59.31 84 GLY A CA 1
ATOM 672 C C . GLY A 1 84 ? 0.445 -26.537 -26.774 1.00 59.31 84 GLY A C 1
ATOM 673 O O . GLY A 1 84 ? 0.377 -26.652 -25.552 1.00 59.31 84 GLY A O 1
ATOM 674 N N . GLY A 1 85 ? 1.015 -25.468 -27.339 1.00 55.53 85 GLY A N 1
ATOM 675 C CA . GLY A 1 85 ? 1.555 -24.335 -26.581 1.00 55.53 85 GLY A CA 1
ATOM 676 C C . GLY A 1 85 ? 0.474 -23.463 -25.922 1.00 55.53 85 GLY A C 1
ATOM 677 O O . GLY A 1 85 ? -0.600 -23.236 -26.485 1.00 55.53 85 GLY A O 1
ATOM 678 N N . ASN A 1 86 ? 0.772 -22.923 -24.736 1.00 58.31 86 ASN A N 1
ATOM 679 C CA . ASN A 1 86 ? -0.113 -21.991 -24.030 1.00 58.31 86 ASN A CA 1
ATOM 680 C C . ASN A 1 86 ? -0.101 -20.610 -24.710 1.00 58.31 86 ASN A C 1
ATOM 682 O O . ASN A 1 86 ? 0.942 -19.958 -24.769 1.00 58.31 86 ASN A O 1
ATOM 686 N N . CYS A 1 87 ? -1.249 -20.128 -25.193 1.00 61.81 87 CYS A N 1
ATOM 687 C CA . CYS A 1 87 ? -1.374 -18.743 -25.651 1.00 61.81 87 CYS A CA 1
ATOM 688 C C . CYS A 1 87 ? -1.527 -17.771 -24.469 1.00 61.81 87 CYS A C 1
ATOM 690 O O . CYS A 1 87 ? -1.934 -18.146 -23.367 1.00 61.81 87 CYS A O 1
ATOM 692 N N . SER A 1 88 ? -1.231 -16.490 -24.707 1.00 66.62 88 SER A N 1
ATOM 693 C CA . SER A 1 88 ? -1.558 -15.414 -23.769 1.00 66.62 88 SER A CA 1
ATOM 694 C C . SER A 1 88 ? -3.060 -15.393 -23.485 1.00 66.62 88 SER A C 1
ATOM 696 O O . SER A 1 88 ? -3.866 -15.461 -24.412 1.00 66.62 88 SER A O 1
ATOM 698 N N . PHE A 1 89 ? -3.429 -15.282 -22.208 1.00 80.50 89 PHE A N 1
ATOM 699 C CA . PHE A 1 89 ? -4.825 -15.150 -21.801 1.00 80.50 89 PHE A CA 1
ATOM 700 C C . PHE A 1 89 ? -5.476 -13.920 -22.436 1.00 80.50 89 PHE A C 1
ATOM 702 O O . PHE A 1 89 ? -4.859 -12.857 -22.526 1.00 80.50 89 PHE A O 1
ATOM 709 N N . VAL A 1 90 ? -6.733 -14.090 -22.832 1.00 87.00 90 VAL A N 1
ATOM 710 C CA . VAL A 1 90 ? -7.606 -13.025 -23.313 1.00 87.00 90 VAL A CA 1
ATOM 711 C C . VAL A 1 90 ? -8.577 -12.689 -22.192 1.00 87.00 90 VAL A C 1
ATOM 713 O O . VAL A 1 90 ? -9.242 -13.579 -21.659 1.00 87.00 90 VAL A O 1
ATOM 716 N N . TYR A 1 91 ? -8.643 -11.416 -21.824 1.00 91.25 91 TYR A N 1
ATOM 717 C CA . TYR A 1 91 ? -9.537 -10.915 -20.788 1.00 91.25 91 TYR A CA 1
ATOM 718 C C . TYR A 1 91 ? -10.677 -10.133 -21.423 1.00 91.25 91 TYR A C 1
ATOM 720 O O . TYR A 1 91 ? -10.441 -9.357 -22.348 1.00 91.25 91 TYR A O 1
ATOM 728 N N . ARG A 1 92 ? -11.895 -10.312 -20.922 1.00 90.94 92 ARG A N 1
ATOM 729 C CA . ARG A 1 92 ? -13.070 -9.532 -21.308 1.00 90.94 92 ARG A CA 1
ATOM 730 C C . ARG A 1 92 ? -13.648 -8.874 -20.064 1.00 90.94 92 ARG A C 1
ATOM 732 O O . ARG A 1 92 ? -13.927 -9.564 -19.087 1.00 90.94 92 ARG A O 1
ATOM 739 N N . VAL A 1 93 ? -13.794 -7.555 -20.109 1.00 91.00 93 VAL A N 1
ATOM 740 C CA . VAL A 1 93 ? -14.435 -6.784 -19.038 1.00 91.00 93 VAL A CA 1
ATOM 741 C C . VAL A 1 93 ? -15.948 -6.950 -19.156 1.00 91.00 93 VAL A C 1
ATOM 743 O O . VAL A 1 93 ? -16.498 -6.843 -20.256 1.00 91.00 93 VAL A O 1
ATOM 746 N N . VAL A 1 94 ? -16.604 -7.248 -18.038 1.00 88.75 94 VAL A N 1
ATOM 747 C CA . VAL A 1 94 ? -18.059 -7.390 -17.947 1.00 88.75 94 VAL A CA 1
ATOM 748 C C . VAL A 1 94 ? -18.627 -6.128 -17.309 1.00 88.75 94 VAL A C 1
ATOM 750 O O . VAL A 1 94 ? -18.215 -5.740 -16.218 1.00 88.75 94 VAL A O 1
ATOM 753 N N . ASN A 1 95 ? -19.583 -5.492 -17.986 1.00 82.44 95 ASN A N 1
ATOM 754 C CA . ASN A 1 95 ? -20.350 -4.392 -17.412 1.00 82.44 95 ASN A CA 1
ATOM 755 C C . ASN A 1 95 ? -21.525 -4.998 -16.645 1.00 82.44 95 ASN A C 1
ATOM 757 O O . ASN A 1 95 ? -22.502 -5.429 -17.255 1.00 82.44 95 ASN A O 1
ATOM 761 N N . LYS A 1 96 ? -21.380 -5.092 -15.323 1.00 80.19 96 LYS A N 1
ATOM 762 C CA . LYS A 1 96 ? -22.446 -5.482 -14.402 1.00 80.19 96 LYS A CA 1
ATOM 763 C C . LYS A 1 96 ? -23.084 -4.221 -13.830 1.00 80.19 96 LYS A C 1
ATOM 765 O O . LYS A 1 96 ? -22.369 -3.343 -13.345 1.00 80.19 96 LYS A O 1
ATOM 770 N N . ASP A 1 97 ? -24.408 -4.178 -13.836 1.00 68.75 97 ASP A N 1
ATOM 771 C CA . ASP A 1 97 ? -25.158 -3.170 -13.099 1.00 68.75 97 ASP A CA 1
ATOM 772 C C . ASP A 1 97 ? -25.225 -3.608 -11.633 1.00 68.75 97 ASP A C 1
ATOM 774 O O . ASP A 1 97 ? -25.748 -4.675 -11.303 1.00 68.75 97 ASP A O 1
ATOM 778 N N . ILE A 1 98 ? -24.621 -2.813 -10.754 1.00 66.19 98 ILE A N 1
ATOM 779 C CA . ILE A 1 98 ? -24.832 -2.923 -9.311 1.00 66.19 98 ILE A CA 1
ATOM 780 C C . ILE A 1 98 ? -25.831 -1.828 -8.940 1.00 66.19 98 ILE A C 1
ATOM 782 O O . ILE A 1 98 ? -25.650 -0.702 -9.410 1.00 66.19 98 ILE A O 1
ATOM 786 N N . PRO A 1 99 ? -26.870 -2.121 -8.132 1.00 61.12 99 PRO A N 1
ATOM 787 C CA . PRO A 1 99 ? -27.730 -1.079 -7.594 1.00 61.12 99 PRO A CA 1
ATOM 788 C C . PRO A 1 99 ? -26.852 -0.117 -6.797 1.00 61.12 99 PRO A C 1
ATOM 790 O O . PRO A 1 99 ? -26.295 -0.488 -5.765 1.00 61.12 99 PRO A O 1
ATOM 793 N N . VAL A 1 100 ? -26.666 1.091 -7.318 1.00 58.41 100 VAL A N 1
ATOM 794 C CA . VAL A 1 100 ? -26.010 2.163 -6.576 1.00 58.41 100 VAL A CA 1
ATOM 795 C C . VAL A 1 100 ? -27.003 2.557 -5.479 1.00 58.41 100 VAL A C 1
ATOM 797 O O . VAL A 1 100 ? -28.154 2.841 -5.821 1.00 58.41 100 VAL A O 1
ATOM 800 N N . PRO A 1 101 ? -26.628 2.513 -4.186 1.00 57.78 101 PRO A N 1
ATOM 801 C CA . PRO A 1 101 ? -27.450 3.100 -3.135 1.00 57.78 101 PRO A CA 1
ATOM 802 C C . PRO A 1 101 ? -27.773 4.542 -3.524 1.00 57.78 101 PRO A C 1
ATOM 804 O O . PRO A 1 101 ? -26.918 5.216 -4.101 1.00 57.78 101 PRO A O 1
ATOM 807 N N . ASP A 1 102 ? -29.008 4.973 -3.279 1.00 57.19 102 ASP A N 1
ATOM 808 C CA . ASP A 1 102 ? -29.472 6.305 -3.659 1.00 57.19 102 ASP A CA 1
ATOM 809 C C . ASP A 1 102 ? -28.443 7.361 -3.215 1.00 57.19 102 ASP A C 1
ATOM 811 O O . ASP A 1 102 ? -28.036 7.390 -2.056 1.00 57.19 102 ASP A O 1
ATOM 815 N N . GLN A 1 103 ? -27.963 8.188 -4.148 1.00 53.78 103 GLN A N 1
ATOM 816 C CA . GLN A 1 103 ? -26.894 9.171 -3.898 1.00 53.78 103 GLN A CA 1
ATOM 817 C C . GLN A 1 103 ? -27.360 10.339 -3.008 1.00 53.78 103 GLN A C 1
ATOM 819 O O . GLN A 1 103 ? -26.621 11.307 -2.832 1.00 53.78 103 GLN A O 1
ATOM 824 N N . ALA A 1 104 ? -28.576 10.254 -2.461 1.00 53.19 104 ALA A N 1
ATOM 825 C CA . ALA A 1 104 ? -29.191 11.235 -1.580 1.00 53.19 104 ALA A CA 1
ATOM 826 C C . ALA A 1 104 ? -28.311 11.596 -0.366 1.00 53.19 104 ALA A C 1
ATOM 828 O O . ALA A 1 104 ? -28.348 12.740 0.073 1.00 53.19 104 ALA A O 1
ATOM 829 N N . ASP A 1 105 ? -27.455 10.679 0.096 1.00 53.97 105 ASP A N 1
ATOM 830 C CA . ASP A 1 105 ? -26.579 10.880 1.261 1.00 53.97 105 ASP A CA 1
ATOM 831 C C . ASP A 1 105 ? -25.295 11.694 0.973 1.00 53.97 105 ASP A C 1
ATOM 833 O O . ASP A 1 105 ? -24.524 11.962 1.890 1.00 53.97 105 ASP A O 1
ATOM 837 N N . LEU A 1 106 ? -25.015 12.086 -0.281 1.00 56.47 106 LEU A N 1
ATOM 838 C CA . LEU A 1 106 ? -23.843 12.925 -0.609 1.00 56.47 106 LEU A CA 1
ATOM 839 C C . LEU A 1 106 ? -24.086 14.427 -0.406 1.00 56.47 106 LEU A C 1
ATOM 841 O O . LEU A 1 106 ? -23.135 15.210 -0.452 1.00 56.47 106 LEU A O 1
ATOM 845 N N . PHE A 1 107 ? -25.338 14.831 -0.196 1.00 52.91 107 PHE A N 1
ATOM 846 C CA . PHE A 1 107 ? -25.662 16.159 0.302 1.00 52.91 107 PHE A CA 1
ATOM 847 C C . PHE A 1 107 ? -25.719 16.062 1.822 1.00 52.91 107 PHE A C 1
ATOM 849 O O . PHE A 1 107 ? -26.730 15.644 2.381 1.00 52.91 107 PHE A O 1
ATOM 856 N 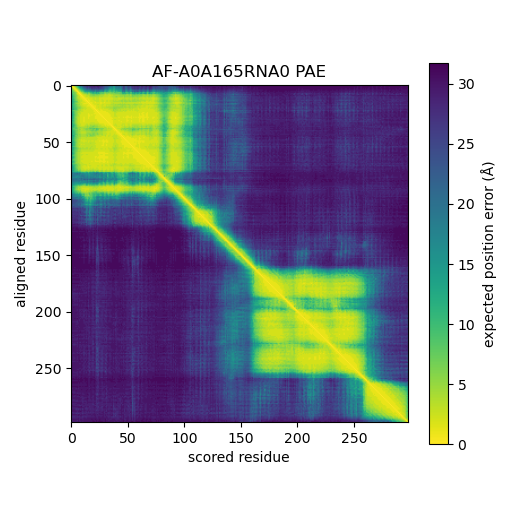N . GLU A 1 108 ? -24.617 16.405 2.490 1.00 58.84 108 GLU A N 1
ATOM 857 C CA . GLU A 1 108 ? -24.670 16.629 3.934 1.00 58.84 108 GLU A CA 1
ATOM 858 C C . GLU A 1 108 ? -25.741 17.703 4.204 1.00 58.84 108 GLU A C 1
ATOM 860 O O . GLU A 1 108 ? -25.722 18.747 3.538 1.00 58.84 108 GLU A O 1
ATOM 865 N N . PRO A 1 109 ? -26.709 17.460 5.108 1.00 56.88 109 PRO A N 1
ATOM 866 C CA . PRO A 1 109 ? -27.620 18.510 5.537 1.00 56.88 109 PRO A CA 1
ATOM 867 C C . PRO A 1 109 ? -26.797 19.662 6.118 1.00 56.88 109 PRO A C 1
ATOM 869 O O . PRO A 1 109 ? -25.770 19.434 6.761 1.00 56.88 109 PRO A O 1
ATOM 872 N N . ASP A 1 110 ? -27.228 20.896 5.858 1.00 62.28 110 ASP A N 1
ATOM 873 C CA . ASP A 1 110 ? -26.539 22.085 6.349 1.00 62.28 110 ASP A CA 1
ATOM 874 C C . ASP A 1 110 ? -26.418 21.989 7.877 1.00 62.28 110 ASP A C 1
ATOM 876 O O . ASP A 1 110 ? -27.419 21.982 8.602 1.00 62.28 110 ASP A O 1
ATOM 880 N N . LEU A 1 111 ? -25.185 21.834 8.368 1.00 63.94 111 LEU A N 1
ATOM 881 C CA . LEU A 1 111 ? -24.891 21.573 9.780 1.00 63.94 111 LEU A CA 1
ATOM 882 C C . LEU A 1 111 ? -25.463 22.679 10.681 1.00 63.94 111 LEU A C 1
ATOM 884 O O . LEU A 1 111 ? -25.775 22.430 11.848 1.00 63.94 111 LEU A O 1
ATOM 888 N N . GLU A 1 112 ? -25.629 23.889 10.138 1.00 64.62 112 GLU A N 1
ATOM 889 C CA . GLU A 1 112 ? -26.258 25.018 10.823 1.00 64.62 112 GLU A CA 1
ATOM 890 C C . GLU A 1 112 ? -27.759 24.786 11.067 1.00 64.62 112 GLU A C 1
ATOM 892 O O . GLU A 1 112 ? -28.268 25.105 12.145 1.00 64.62 112 GLU A O 1
ATOM 897 N N . GLU A 1 113 ? -28.463 24.169 10.119 1.00 65.75 113 GLU A N 1
ATOM 898 C CA . GLU A 1 113 ? -29.904 23.911 10.191 1.00 65.75 113 GLU A CA 1
ATOM 899 C C . GLU A 1 113 ? -30.216 22.714 11.113 1.00 65.75 113 GLU A C 1
ATOM 901 O O . GLU A 1 113 ? -31.184 22.736 11.883 1.00 65.75 113 GLU A O 1
ATOM 906 N N . GLU A 1 114 ? -29.361 21.684 11.133 1.00 66.81 114 GLU A N 1
ATOM 907 C CA . GLU A 1 114 ? -29.452 20.597 12.121 1.00 66.81 114 GLU A CA 1
ATOM 908 C C . GLU A 1 114 ? -29.130 21.068 13.544 1.00 66.81 114 GLU A C 1
ATOM 910 O O . GLU A 1 114 ? -29.821 20.672 14.491 1.00 66.81 114 GLU A O 1
ATOM 915 N N . ALA A 1 115 ? -28.130 21.943 13.711 1.00 69.94 115 ALA A N 1
ATOM 916 C CA . ALA A 1 115 ? -27.789 22.525 15.008 1.00 69.94 115 ALA A CA 1
ATOM 917 C C . ALA A 1 115 ? -28.949 23.356 15.579 1.00 69.94 115 ALA A C 1
ATOM 919 O O . ALA A 1 115 ? -29.308 23.181 16.746 1.00 69.94 115 ALA A O 1
ATOM 920 N N . GLN A 1 116 ? -29.598 24.180 14.749 1.00 75.06 116 GLN A N 1
ATOM 921 C CA . GLN A 1 116 ? -30.780 24.957 15.142 1.00 75.06 116 GLN A CA 1
ATOM 922 C C . GLN A 1 116 ? -31.956 24.050 15.524 1.00 75.06 116 GLN A C 1
ATOM 924 O O . GLN A 1 116 ? -32.574 24.229 16.574 1.00 75.06 116 GLN A O 1
ATOM 929 N N . ASN A 1 117 ? -32.222 23.004 14.738 1.00 73.88 117 ASN A N 1
ATOM 930 C CA . ASN A 1 117 ? -33.271 22.030 15.045 1.00 73.88 117 ASN A CA 1
ATOM 931 C C . ASN A 1 117 ? -33.004 21.250 16.346 1.00 73.88 117 ASN A C 1
ATOM 933 O O . ASN A 1 117 ? -33.940 20.903 17.076 1.00 73.88 117 ASN A O 1
ATOM 937 N N . LEU A 1 118 ? -31.739 20.953 16.657 1.00 66.81 118 LEU A N 1
ATOM 938 C CA . LEU A 1 118 ? -31.329 20.325 17.916 1.00 66.81 118 LEU A CA 1
ATOM 939 C C . LEU A 1 118 ? -31.463 21.282 19.106 1.00 66.81 118 LEU A C 1
ATOM 941 O O . LEU A 1 118 ? -31.931 20.856 20.168 1.00 66.81 118 LEU A O 1
ATOM 945 N N . GLU A 1 119 ? -31.104 22.557 18.942 1.00 68.25 119 GLU A N 1
ATOM 946 C CA . GLU A 1 119 ? -31.301 23.594 19.961 1.00 68.25 119 GLU A CA 1
ATOM 947 C C . GLU A 1 119 ? -32.786 23.822 20.260 1.00 68.25 119 GLU A C 1
ATOM 949 O O . GLU A 1 119 ? -33.183 23.813 21.429 1.00 68.25 119 GLU A O 1
ATOM 954 N N . GLU A 1 120 ? -33.636 23.910 19.235 1.00 71.31 120 GLU A N 1
ATOM 955 C CA . GLU A 1 120 ? -35.085 24.040 19.409 1.00 71.31 120 GLU A CA 1
ATOM 956 C C . GLU A 1 120 ? -35.705 22.823 20.111 1.00 71.31 120 GLU A C 1
ATOM 958 O O . GLU A 1 120 ? -36.585 22.965 20.969 1.00 71.31 120 GLU A O 1
ATOM 963 N N . LYS A 1 121 ? -35.235 21.609 19.790 1.00 66.38 121 LYS A N 1
ATOM 964 C CA . LYS A 1 121 ? -35.658 20.375 20.473 1.00 66.38 121 LYS A CA 1
ATOM 965 C C . LYS A 1 121 ? -35.185 20.334 21.930 1.00 66.38 121 LYS A C 1
ATOM 967 O O . LYS A 1 121 ? -35.943 19.888 22.792 1.00 66.38 121 LYS A O 1
ATOM 972 N N . ARG A 1 122 ? -33.977 20.831 22.231 1.00 59.88 122 ARG A N 1
ATOM 973 C CA . ARG A 1 122 ? -33.468 20.987 23.609 1.00 59.88 122 ARG A CA 1
ATOM 974 C C . ARG A 1 122 ? -34.309 21.971 24.417 1.00 59.88 122 ARG A C 1
ATOM 976 O O . ARG A 1 122 ? -34.634 21.677 25.565 1.00 59.88 122 ARG A O 1
ATOM 983 N N . TYR A 1 123 ? -34.699 23.093 23.815 1.00 61.06 123 TYR A N 1
ATOM 984 C CA . TYR A 1 123 ? -35.499 24.122 24.481 1.00 61.06 123 TYR A CA 1
ATOM 985 C C . TYR A 1 123 ? -36.925 23.645 24.798 1.00 61.06 123 TYR A C 1
ATOM 987 O O . TYR A 1 123 ? -37.471 23.972 25.851 1.00 61.06 123 TYR A O 1
ATOM 995 N N . LYS A 1 124 ? -37.518 22.815 23.927 1.00 60.44 124 LYS A N 1
ATOM 996 C CA . LYS A 1 124 ? -38.862 22.243 24.128 1.00 60.44 124 LYS A CA 1
ATOM 997 C C . LYS A 1 124 ? -38.922 21.143 25.198 1.00 60.44 124 LYS A C 1
ATOM 999 O O . LYS A 1 124 ? -39.978 20.960 25.795 1.00 60.44 124 LYS A O 1
ATOM 1004 N N . ASN A 1 125 ? -37.817 20.445 25.478 1.00 53.75 125 ASN A N 1
ATOM 1005 C CA . ASN A 1 125 ? -37.800 19.272 26.368 1.00 53.75 125 ASN A CA 1
ATOM 1006 C C . ASN A 1 125 ? -37.358 19.530 27.821 1.00 53.75 125 ASN A C 1
ATOM 1008 O O . ASN A 1 125 ? -37.192 18.570 28.569 1.00 53.75 125 ASN A O 1
ATOM 1012 N N . GLY A 1 126 ? -37.210 20.787 28.254 1.00 55.56 126 GLY A N 1
ATOM 1013 C CA . GLY A 1 126 ? -37.329 21.185 29.668 1.00 55.56 126 GLY A CA 1
ATOM 1014 C C . GLY A 1 126 ? -36.548 20.386 30.728 1.00 55.56 126 GLY A C 1
ATOM 1015 O O . GLY A 1 126 ? -37.000 20.316 31.869 1.00 55.56 126 GLY A O 1
ATOM 1016 N N . GLN A 1 127 ? -35.398 19.788 30.404 1.00 43.47 127 GLN A N 1
ATOM 1017 C CA . GLN A 1 127 ? -34.544 19.106 31.381 1.00 43.47 127 GLN A CA 1
ATOM 1018 C C . GLN A 1 127 ? -33.228 19.859 31.559 1.00 43.47 127 GLN A C 1
ATOM 1020 O O . GLN A 1 127 ? -32.342 19.839 30.708 1.00 43.47 127 GLN A O 1
ATOM 1025 N N . SER A 1 128 ? -33.118 20.509 32.717 1.00 45.22 128 SER A N 1
ATOM 1026 C CA . SER A 1 128 ? -31.851 20.953 33.288 1.00 45.22 128 SER A CA 1
ATOM 1027 C C . SER A 1 128 ? -30.951 19.729 33.485 1.00 45.22 128 SER A C 1
ATOM 1029 O O . SER A 1 128 ? -31.252 18.860 34.303 1.00 45.22 128 SER A O 1
ATOM 1031 N N . LEU A 1 129 ? -29.875 19.632 32.704 1.00 41.88 129 LEU A N 1
ATOM 1032 C CA . LEU A 1 129 ? -28.850 18.609 32.882 1.00 41.88 129 LEU A CA 1
ATOM 1033 C C . LEU A 1 129 ? -27.833 19.115 33.905 1.00 41.88 129 LEU A C 1
ATOM 1035 O O . LEU A 1 129 ? -27.054 20.031 33.646 1.00 41.88 129 LEU A O 1
ATOM 1039 N N . SER A 1 130 ? -27.855 18.492 35.082 1.00 37.38 130 SER A N 1
ATOM 1040 C CA . SER A 1 130 ? -26.773 18.542 36.058 1.00 37.38 130 SER A CA 1
ATOM 1041 C C . SER A 1 130 ? -25.449 18.162 35.396 1.00 37.38 130 SER A C 1
ATOM 1043 O O . SER A 1 130 ? -25.406 17.197 34.633 1.00 37.38 130 SER A O 1
ATOM 1045 N N . ALA A 1 131 ? -24.379 18.887 35.728 1.00 40.97 131 ALA A N 1
ATOM 1046 C CA . ALA A 1 131 ? -23.019 18.627 35.272 1.00 40.97 131 ALA A CA 1
ATOM 1047 C C . ALA A 1 131 ? -22.585 17.186 35.600 1.00 40.97 131 ALA A C 1
ATOM 1049 O O . ALA A 1 131 ? -22.118 16.899 36.702 1.00 40.97 131 ALA A O 1
ATOM 1050 N N . GLN A 1 132 ? -22.752 16.280 34.639 1.00 35.47 132 GLN A N 1
ATOM 1051 C CA . GLN A 1 132 ? -22.115 14.974 34.641 1.00 35.47 132 GLN A CA 1
ATOM 1052 C C . GLN A 1 132 ? -20.884 15.035 33.747 1.00 35.47 132 GLN A C 1
ATOM 1054 O O . GLN A 1 132 ? -20.924 15.365 32.563 1.00 35.47 132 GLN A O 1
ATOM 1059 N N . THR A 1 133 ? -19.761 14.780 34.399 1.00 35.75 133 THR A N 1
ATOM 1060 C CA . THR A 1 133 ? -18.403 14.763 33.883 1.00 35.75 133 THR A CA 1
ATOM 1061 C C . THR A 1 133 ? -18.197 13.515 33.024 1.00 35.75 133 THR A C 1
ATOM 1063 O O . THR A 1 133 ? -17.544 12.568 33.452 1.00 35.75 133 THR A O 1
ATOM 1066 N N . ASP A 1 134 ? -18.754 13.491 31.815 1.00 31.95 134 ASP A N 1
ATOM 1067 C CA . ASP A 1 134 ? -18.598 12.356 30.905 1.00 31.95 134 ASP A CA 1
ATOM 1068 C C . ASP A 1 134 ? -17.470 12.578 29.891 1.00 31.95 134 ASP A C 1
ATOM 1070 O O . ASP A 1 134 ? -17.587 13.259 28.879 1.00 31.95 134 ASP A O 1
ATOM 1074 N N . THR A 1 135 ? -16.326 11.987 30.232 1.00 31.42 135 THR A N 1
ATOM 1075 C CA . THR A 1 135 ? -15.521 11.100 29.382 1.00 31.42 135 THR A CA 1
ATOM 1076 C C . THR A 1 135 ? -15.685 11.278 27.863 1.00 31.42 135 THR A C 1
ATOM 1078 O O . THR A 1 135 ? -16.533 10.647 27.236 1.00 31.42 135 THR A O 1
ATOM 1081 N N . TYR A 1 136 ? -14.782 12.045 27.246 1.00 27.77 136 TYR A N 1
ATOM 1082 C CA . TYR A 1 136 ? -14.609 12.058 25.792 1.00 27.77 136 TYR A CA 1
ATOM 1083 C C . TYR A 1 136 ? -14.192 10.666 25.288 1.00 27.77 136 TYR A C 1
ATOM 1085 O O . TYR A 1 136 ? -13.038 10.250 25.425 1.00 27.77 136 TYR A O 1
ATOM 1093 N N . LYS A 1 137 ? -15.142 9.948 24.684 1.00 35.97 137 LYS A N 1
ATOM 1094 C CA . LYS A 1 137 ? -14.877 8.871 23.730 1.00 35.97 137 LYS A CA 1
ATOM 1095 C C . LYS A 1 137 ? -14.573 9.509 22.376 1.00 35.97 137 LYS A C 1
ATOM 1097 O O . LYS A 1 137 ? -15.489 9.879 21.654 1.00 35.97 137 LYS A O 1
ATOM 1102 N N . ASN A 1 138 ? -13.295 9.616 22.027 1.00 32.84 138 ASN A N 1
ATOM 1103 C CA . ASN A 1 138 ? -12.895 9.877 20.644 1.00 32.84 138 ASN A CA 1
ATOM 1104 C C . ASN A 1 138 ? -12.879 8.550 19.882 1.00 32.84 138 ASN A C 1
ATOM 1106 O O . ASN A 1 138 ? -11.835 7.914 19.728 1.00 32.84 138 ASN A O 1
ATOM 1110 N N . GLU A 1 139 ? -14.055 8.127 19.436 1.00 36.81 139 GLU A N 1
ATOM 1111 C CA . GLU A 1 139 ? -14.171 7.263 18.269 1.00 36.81 139 GLU A CA 1
ATOM 1112 C C . GLU A 1 139 ? -14.158 8.164 17.021 1.00 36.81 139 GLU A C 1
ATOM 1114 O O . GLU A 1 139 ? -14.813 9.200 16.994 1.00 36.81 139 GLU A O 1
ATOM 1119 N N . LEU A 1 140 ? -13.397 7.739 16.005 1.00 41.81 140 LEU A N 1
ATOM 1120 C CA . LEU A 1 140 ? -13.446 8.203 14.609 1.00 41.81 140 LEU A CA 1
ATOM 1121 C C . LEU A 1 140 ? -12.735 9.526 14.257 1.00 41.81 140 LEU A C 1
ATOM 1123 O O . LEU A 1 140 ? -13.334 10.538 13.926 1.00 41.81 140 LEU A O 1
ATOM 1127 N N . LEU A 1 141 ? -11.410 9.425 14.135 1.00 30.22 141 LEU A N 1
ATOM 1128 C CA . LEU A 1 141 ? -10.715 9.872 12.921 1.00 30.22 141 LEU A CA 1
ATOM 1129 C C . LEU A 1 141 ? -9.686 8.793 12.564 1.00 30.22 141 LEU A C 1
ATOM 1131 O O . LEU A 1 141 ? -8.551 8.783 13.043 1.00 30.22 141 LEU A O 1
ATOM 1135 N N . ILE A 1 142 ? -10.141 7.815 11.782 1.00 29.67 142 ILE A N 1
ATOM 1136 C CA . ILE A 1 142 ? -9.271 6.911 11.032 1.00 29.67 142 ILE A CA 1
ATOM 1137 C C . ILE A 1 142 ? -8.992 7.640 9.718 1.00 29.67 142 ILE A C 1
ATOM 1139 O O . ILE A 1 142 ? -9.752 7.518 8.762 1.00 29.67 142 ILE A O 1
ATOM 1143 N N . THR A 1 143 ? -7.926 8.438 9.672 1.00 31.19 143 THR A N 1
ATOM 1144 C CA . THR A 1 143 ? -7.290 8.729 8.387 1.00 31.19 143 THR A CA 1
ATOM 1145 C C . THR A 1 143 ? -6.499 7.487 8.012 1.00 31.19 143 THR A C 1
ATOM 1147 O O . THR A 1 143 ? -5.589 7.067 8.726 1.00 31.19 143 THR A O 1
ATOM 1150 N N . ILE A 1 144 ? -6.951 6.855 6.936 1.00 37.81 144 ILE A N 1
ATOM 1151 C CA . ILE A 1 144 ? -6.385 5.667 6.313 1.00 37.81 144 ILE A CA 1
ATOM 1152 C C . ILE A 1 144 ? -4.929 5.965 5.955 1.00 37.81 144 ILE A C 1
ATOM 1154 O O . ILE A 1 144 ? -4.690 6.736 5.038 1.00 37.81 144 ILE A O 1
ATOM 1158 N N . ASP A 1 145 ? -3.992 5.369 6.690 1.00 36.03 145 ASP A N 1
ATOM 1159 C CA . ASP A 1 145 ? -2.615 5.099 6.260 1.00 36.03 145 ASP A CA 1
ATOM 1160 C C . ASP A 1 145 ? -1.995 4.050 7.204 1.00 36.03 145 ASP A C 1
ATOM 1162 O O . ASP A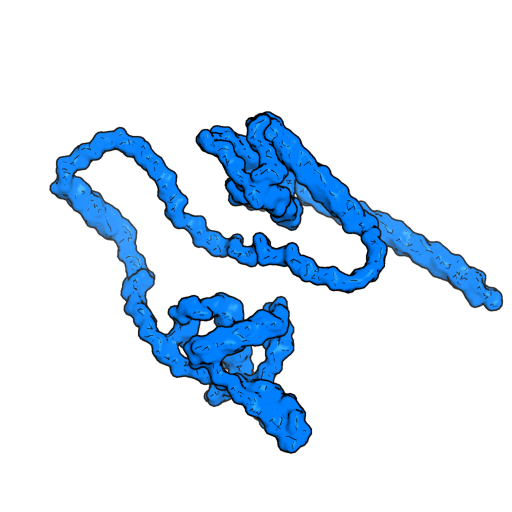 1 145 ? -1.024 4.296 7.913 1.00 36.03 145 ASP A O 1
ATOM 1166 N N . ASP A 1 146 ? -2.591 2.854 7.227 1.00 36.44 146 ASP A N 1
ATOM 1167 C CA . ASP A 1 146 ? -2.052 1.674 7.916 1.00 36.44 146 ASP A CA 1
ATOM 1168 C C . ASP A 1 146 ? -2.188 0.427 7.019 1.00 36.44 146 ASP A C 1
ATOM 1170 O O . ASP A 1 146 ? -3.023 -0.446 7.227 1.00 36.44 146 ASP A O 1
ATOM 1174 N N . GLU A 1 147 ? -1.328 0.324 6.005 1.00 38.06 147 GLU A N 1
ATOM 1175 C CA . GLU A 1 147 ? -0.928 -0.958 5.408 1.00 38.06 147 GLU A CA 1
ATOM 1176 C C . GLU A 1 147 ? 0.558 -0.878 5.044 1.00 38.06 147 GLU A C 1
ATOM 1178 O O . GLU A 1 147 ? 0.900 -0.635 3.898 1.00 38.06 147 GLU A O 1
ATOM 1183 N N . ASP A 1 148 ? 1.449 -1.025 6.030 1.00 35.72 148 ASP A N 1
ATOM 1184 C CA . ASP A 1 148 ? 2.830 -1.499 5.815 1.00 35.72 148 ASP A CA 1
ATOM 1185 C C . ASP A 1 148 ? 3.516 -1.774 7.166 1.00 35.72 148 ASP A C 1
ATOM 1187 O O . ASP A 1 148 ? 4.510 -1.154 7.549 1.00 35.72 148 ASP A O 1
ATOM 1191 N N . ALA A 1 149 ? 2.966 -2.712 7.940 1.00 39.22 149 ALA A N 1
ATOM 1192 C CA . ALA A 1 149 ? 3.636 -3.228 9.136 1.00 39.22 149 ALA A CA 1
ATOM 1193 C C . ALA A 1 149 ? 3.257 -4.684 9.449 1.00 39.22 149 ALA A C 1
ATOM 1195 O O . ALA A 1 149 ? 3.057 -5.048 10.602 1.00 39.22 149 ALA A O 1
ATOM 1196 N N . ALA A 1 150 ? 3.163 -5.545 8.432 1.00 33.00 150 ALA A N 1
ATOM 1197 C CA . ALA A 1 150 ? 3.046 -6.987 8.649 1.00 33.00 150 ALA A CA 1
ATOM 1198 C C . ALA A 1 150 ? 3.508 -7.794 7.425 1.00 33.00 150 ALA A C 1
ATOM 1200 O O . ALA A 1 150 ? 2.685 -8.206 6.618 1.00 33.00 150 ALA A O 1
ATOM 1201 N N . ALA A 1 151 ? 4.820 -8.038 7.297 1.00 27.52 151 ALA A N 1
ATOM 1202 C CA . ALA A 1 151 ? 5.382 -9.312 6.814 1.00 27.52 151 ALA A CA 1
ATOM 1203 C C . ALA A 1 151 ? 6.907 -9.225 6.619 1.00 27.52 151 ALA A C 1
ATOM 1205 O O . ALA A 1 151 ? 7.391 -8.941 5.529 1.00 27.52 151 ALA A O 1
ATOM 1206 N N . SER A 1 152 ? 7.666 -9.611 7.645 1.00 31.70 152 SER A N 1
ATOM 1207 C CA . SER A 1 152 ? 8.965 -10.259 7.438 1.00 31.70 152 SER A CA 1
ATOM 1208 C C . SER A 1 152 ? 8.827 -11.706 7.892 1.00 31.70 152 SER A C 1
ATOM 1210 O O . SER A 1 152 ? 9.102 -12.043 9.040 1.00 31.70 152 SER A O 1
ATOM 1212 N N . ARG A 1 153 ? 8.337 -12.568 6.994 1.00 32.00 153 ARG A N 1
ATOM 1213 C CA . ARG A 1 153 ? 8.509 -14.019 7.106 1.00 32.00 153 ARG A CA 1
ATOM 1214 C C . ARG A 1 153 ? 9.441 -14.480 5.992 1.00 32.00 153 ARG A C 1
ATOM 1216 O O . ARG A 1 153 ? 9.173 -14.253 4.818 1.00 32.00 153 ARG A O 1
ATOM 1223 N N . ALA A 1 154 ? 10.540 -15.057 6.464 1.00 33.84 154 ALA A N 1
ATOM 1224 C CA . ALA A 1 154 ? 11.598 -15.820 5.824 1.00 33.84 154 ALA A CA 1
ATOM 1225 C C . ALA A 1 154 ? 11.453 -16.148 4.330 1.00 33.84 154 ALA A C 1
ATOM 1227 O O . ALA A 1 154 ? 10.491 -16.779 3.896 1.00 33.84 154 ALA A O 1
ATOM 1228 N N . ASN A 1 155 ? 12.531 -15.878 3.595 1.00 29.47 155 ASN A N 1
ATOM 1229 C CA . ASN A 1 155 ? 13.001 -16.837 2.609 1.00 29.47 155 ASN A CA 1
ATOM 1230 C C . ASN A 1 155 ? 14.511 -17.019 2.805 1.00 29.47 155 ASN A C 1
ATOM 1232 O O . ASN A 1 155 ? 15.304 -16.128 2.506 1.00 29.47 155 ASN A O 1
ATOM 1236 N N . GLU A 1 156 ? 14.870 -18.152 3.400 1.00 35.78 156 GLU A N 1
ATOM 1237 C CA . GLU A 1 156 ? 16.235 -18.654 3.503 1.00 35.78 156 GLU A CA 1
ATOM 1238 C C . GLU A 1 156 ? 16.687 -19.135 2.121 1.00 35.78 156 GLU A C 1
ATOM 1240 O O . GLU A 1 156 ? 15.953 -19.842 1.430 1.00 35.78 156 GLU A O 1
ATOM 1245 N N . GLY A 1 157 ? 17.897 -18.762 1.703 1.00 30.56 157 GLY A N 1
ATOM 1246 C CA . GLY A 1 157 ? 18.436 -19.265 0.446 1.00 30.56 157 GLY A CA 1
ATOM 1247 C C . GLY A 1 157 ? 19.688 -18.561 -0.055 1.00 30.56 157 GLY A C 1
ATOM 1248 O O . GLY A 1 157 ? 19.605 -17.784 -0.999 1.00 30.56 157 GLY A O 1
ATOM 1249 N N . ARG A 1 158 ? 20.828 -18.990 0.497 1.00 31.95 158 ARG A N 1
ATOM 1250 C CA . ARG A 1 158 ? 22.213 -18.883 -0.004 1.00 31.95 158 ARG A CA 1
ATOM 1251 C C . ARG A 1 158 ? 23.054 -17.665 0.386 1.00 31.95 158 ARG A C 1
ATOM 1253 O O . ARG A 1 158 ? 22.583 -16.556 0.587 1.00 31.95 158 ARG A O 1
ATOM 1260 N N . SER A 1 159 ? 24.316 -18.025 0.582 1.00 41.78 159 SER A N 1
ATOM 1261 C CA . SER A 1 159 ? 25.410 -17.392 1.299 1.00 41.78 159 SER A CA 1
ATOM 1262 C C . SER A 1 159 ? 25.914 -16.105 0.650 1.00 41.78 159 SER A C 1
ATOM 1264 O O . SER A 1 159 ? 25.812 -15.944 -0.560 1.00 41.78 159 SER A O 1
ATOM 1266 N N . ASP A 1 160 ? 26.451 -15.194 1.465 1.00 38.59 160 ASP A N 1
ATOM 1267 C CA . ASP A 1 160 ? 27.877 -14.823 1.451 1.00 38.59 160 ASP A CA 1
ATOM 1268 C C . ASP A 1 160 ? 28.090 -13.568 2.327 1.00 38.59 160 ASP A C 1
ATOM 1270 O O . ASP A 1 160 ? 27.484 -12.528 2.106 1.00 38.59 160 ASP A O 1
ATOM 1274 N N . VAL A 1 161 ? 28.899 -13.735 3.383 1.00 44.19 161 VAL A N 1
ATOM 1275 C CA . VAL A 1 161 ? 29.549 -12.747 4.279 1.00 44.19 161 VAL A CA 1
ATOM 1276 C C . VAL A 1 161 ? 28.797 -11.421 4.577 1.00 44.19 161 VAL A C 1
ATOM 1278 O O . VAL A 1 161 ? 28.682 -10.559 3.707 1.00 44.19 161 VAL A O 1
ATOM 1281 N N . PRO A 1 162 ? 28.392 -11.156 5.843 1.00 46.19 162 PRO A N 1
ATOM 1282 C CA . PRO A 1 162 ? 27.752 -9.894 6.223 1.00 46.19 162 PRO A CA 1
ATOM 1283 C C . PRO A 1 162 ? 28.639 -8.682 5.912 1.00 46.19 162 PRO A C 1
ATOM 1285 O O . PRO A 1 162 ? 29.748 -8.553 6.434 1.00 46.19 162 PRO A O 1
ATOM 1288 N N . SER A 1 163 ? 28.127 -7.754 5.104 1.00 55.69 163 SER A N 1
ATOM 1289 C CA . SER A 1 163 ? 28.788 -6.471 4.846 1.00 55.69 163 SER A CA 1
ATOM 1290 C C . SER A 1 163 ? 28.974 -5.695 6.158 1.00 55.69 163 SER A C 1
ATOM 1292 O O . SER A 1 163 ? 28.093 -5.695 7.023 1.00 55.69 163 SER A O 1
ATOM 1294 N N . GLN A 1 164 ? 30.090 -4.972 6.313 1.00 56.03 164 GLN A N 1
ATOM 1295 C CA . GLN A 1 164 ? 30.365 -4.142 7.499 1.00 56.03 164 GLN A CA 1
ATOM 1296 C C . GLN A 1 164 ? 29.215 -3.168 7.830 1.00 56.03 164 GLN A C 1
ATOM 1298 O O . GLN A 1 164 ? 28.954 -2.895 9.004 1.00 56.03 164 GLN A O 1
ATOM 1303 N N . ALA A 1 165 ? 28.464 -2.709 6.822 1.00 51.59 165 ALA A N 1
ATOM 1304 C CA . ALA A 1 165 ? 27.281 -1.867 7.001 1.00 51.59 165 ALA A CA 1
ATOM 1305 C C . ALA A 1 165 ? 26.120 -2.595 7.713 1.00 51.59 165 ALA A C 1
ATOM 1307 O O . ALA A 1 165 ? 25.435 -2.001 8.546 1.00 51.59 165 ALA A O 1
ATOM 1308 N N . GLN A 1 166 ? 25.924 -3.890 7.445 1.00 58.16 166 GLN A N 1
ATOM 1309 C CA . GLN A 1 166 ? 24.901 -4.714 8.104 1.00 58.16 166 GLN A CA 1
ATOM 1310 C C . GLN A 1 166 ? 25.268 -4.982 9.568 1.00 58.16 166 GLN A C 1
ATOM 1312 O O . GLN A 1 166 ? 24.414 -4.893 10.450 1.00 58.16 166 GLN A O 1
ATOM 1317 N N . VAL A 1 167 ? 26.555 -5.217 9.846 1.00 63.53 167 VAL A N 1
ATOM 1318 C CA . VAL A 1 167 ? 27.067 -5.394 11.216 1.00 63.53 167 VAL A CA 1
ATOM 1319 C C . VAL A 1 167 ? 26.893 -4.112 12.037 1.00 63.53 167 VAL A C 1
ATOM 1321 O O . VAL A 1 167 ? 26.489 -4.164 13.200 1.00 63.53 167 VAL A O 1
ATOM 1324 N N . GLN A 1 168 ? 27.153 -2.944 11.444 1.00 68.12 168 GLN A N 1
ATOM 1325 C CA . GLN A 1 168 ? 26.941 -1.655 12.107 1.00 68.12 168 GLN A CA 1
ATOM 1326 C C . GLN A 1 168 ? 25.454 -1.349 12.329 1.00 68.12 168 GLN A C 1
ATOM 1328 O O . GLN A 1 168 ? 25.086 -0.901 13.415 1.00 68.12 168 GLN A O 1
ATOM 1333 N N . ALA A 1 169 ? 24.585 -1.629 11.352 1.00 69.12 169 ALA A N 1
ATOM 1334 C CA . ALA A 1 169 ? 23.139 -1.459 11.500 1.00 69.12 169 ALA A CA 1
ATOM 1335 C C . ALA A 1 169 ? 22.572 -2.342 12.624 1.00 69.12 169 ALA A C 1
ATOM 1337 O O . ALA A 1 169 ? 21.819 -1.851 13.466 1.00 69.12 169 ALA A O 1
ATOM 1338 N N . ALA A 1 170 ? 23.009 -3.602 12.709 1.00 74.25 170 ALA A N 1
ATOM 1339 C CA . ALA A 1 170 ? 22.619 -4.517 13.780 1.00 74.25 170 ALA A CA 1
ATOM 1340 C C . ALA A 1 170 ? 23.082 -4.030 15.166 1.00 74.25 170 ALA A C 1
ATOM 1342 O O . ALA A 1 170 ? 22.313 -4.078 16.126 1.00 74.25 170 ALA A O 1
ATOM 1343 N N . LYS A 1 171 ? 24.310 -3.495 15.280 1.00 80.81 171 LYS A N 1
ATOM 1344 C CA . LYS A 1 171 ? 24.808 -2.886 16.530 1.00 80.81 171 LYS A CA 1
ATOM 1345 C C . LYS A 1 171 ? 23.976 -1.672 16.951 1.00 80.81 171 LYS A C 1
ATOM 1347 O O . LYS A 1 171 ? 23.626 -1.557 18.123 1.00 80.81 171 LYS A O 1
ATOM 1352 N N . ARG A 1 172 ? 23.632 -0.791 16.006 1.00 80.06 172 ARG A N 1
ATOM 1353 C CA . ARG A 1 172 ? 22.805 0.402 16.266 1.00 80.06 172 ARG A CA 1
ATOM 1354 C C . ARG A 1 172 ? 21.395 0.032 16.698 1.00 80.06 172 ARG A C 1
ATOM 1356 O O . ARG A 1 172 ? 20.891 0.610 17.654 1.00 80.06 172 ARG A O 1
ATOM 1363 N N . PHE A 1 173 ? 20.794 -0.953 16.039 1.00 83.56 173 PHE A N 1
ATOM 1364 C CA . PHE A 1 173 ? 19.484 -1.455 16.425 1.00 83.56 173 PHE A CA 1
ATOM 1365 C C . PHE A 1 173 ? 19.510 -2.084 17.825 1.00 83.56 173 PHE A C 1
ATOM 1367 O O . PHE A 1 173 ? 18.671 -1.759 18.658 1.00 83.56 173 PHE A O 1
ATOM 1374 N N . LYS A 1 174 ? 20.519 -2.909 18.138 1.00 84.62 174 LYS A N 1
ATOM 1375 C CA . LYS A 1 174 ? 20.674 -3.496 19.478 1.00 84.62 174 LYS A CA 1
ATOM 1376 C C . LYS A 1 174 ? 20.812 -2.424 20.563 1.00 84.62 174 LYS A C 1
ATOM 1378 O O . LYS A 1 174 ? 20.190 -2.543 21.613 1.00 84.62 174 LYS A O 1
ATOM 1383 N N . HIS A 1 175 ? 21.595 -1.375 20.306 1.00 86.94 175 HIS A N 1
ATOM 1384 C CA . HIS A 1 175 ? 21.704 -0.242 21.224 1.00 86.94 175 HIS A CA 1
ATOM 1385 C C . HIS A 1 175 ? 20.355 0.467 21.404 1.00 86.94 175 HIS A C 1
ATOM 1387 O O . HIS A 1 175 ? 19.933 0.682 22.532 1.00 86.94 175 HIS A O 1
ATOM 1393 N N . TYR A 1 176 ? 19.641 0.730 20.308 1.00 85.94 176 TYR A N 1
ATOM 1394 C CA . TYR A 1 176 ? 18.317 1.347 20.337 1.00 85.94 176 TYR A CA 1
ATOM 1395 C C . TYR A 1 176 ? 17.309 0.538 21.167 1.00 85.94 176 TYR A C 1
ATOM 1397 O O . TYR A 1 176 ? 16.645 1.094 22.035 1.00 85.94 176 TYR A O 1
ATOM 1405 N N . VAL A 1 177 ? 17.236 -0.783 20.970 1.00 86.88 177 VAL A N 1
ATOM 1406 C CA . VAL A 1 177 ? 16.365 -1.665 21.767 1.00 86.88 177 VAL A CA 1
ATOM 1407 C C . VAL A 1 177 ? 16.732 -1.617 23.243 1.00 86.88 177 VAL A C 1
ATOM 1409 O O . VAL A 1 177 ? 15.851 -1.435 24.079 1.00 86.88 177 VAL A O 1
ATOM 1412 N N . ASN A 1 178 ? 18.020 -1.754 23.565 1.00 87.56 178 ASN A N 1
ATOM 1413 C CA . ASN A 1 178 ? 18.481 -1.734 24.950 1.00 87.56 178 ASN A CA 1
ATOM 1414 C C . ASN A 1 178 ? 18.117 -0.417 25.645 1.00 87.56 178 ASN A C 1
ATOM 1416 O O . ASN A 1 178 ? 17.653 -0.437 26.783 1.00 87.56 178 ASN A O 1
ATOM 1420 N N . GLU A 1 179 ? 18.270 0.714 24.962 1.00 87.56 179 GLU A N 1
ATOM 1421 C CA . GLU A 1 179 ? 17.915 2.026 25.503 1.00 87.56 179 GLU A CA 1
ATOM 1422 C C . GLU A 1 179 ? 16.408 2.194 25.717 1.00 87.56 179 GLU A C 1
ATOM 1424 O O . GLU A 1 179 ? 15.982 2.720 26.749 1.00 87.56 179 GLU A O 1
ATOM 1429 N N . VAL A 1 180 ? 15.581 1.720 24.781 1.00 86.62 180 VAL A N 1
ATOM 1430 C CA . VAL A 1 180 ? 14.117 1.746 24.928 1.00 86.62 180 VAL A CA 1
ATOM 1431 C C . VAL A 1 180 ? 13.685 0.894 26.120 1.00 86.62 180 VAL A C 1
ATOM 1433 O O . VAL A 1 180 ? 12.936 1.370 26.973 1.00 86.62 180 VAL A O 1
ATOM 1436 N N . VAL A 1 181 ? 14.200 -0.334 26.229 1.00 87.31 181 VAL A N 1
ATOM 1437 C CA . VAL A 1 181 ? 13.906 -1.239 27.352 1.00 87.31 181 VAL A CA 1
ATOM 1438 C C . VAL A 1 181 ? 14.366 -0.631 28.679 1.00 87.31 181 VAL A C 1
ATOM 1440 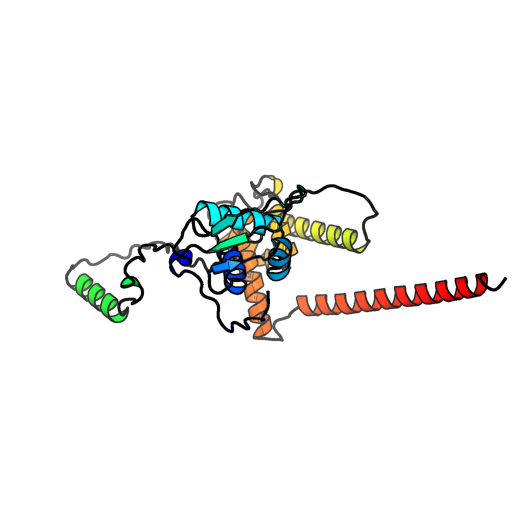O O . VAL A 1 181 ? 13.602 -0.617 29.642 1.00 87.31 181 VAL A O 1
ATOM 1443 N N . THR A 1 182 ? 15.571 -0.058 28.724 1.00 87.44 182 THR A N 1
ATOM 1444 C CA . THR A 1 182 ? 16.104 0.608 29.925 1.00 87.44 182 THR A CA 1
ATOM 1445 C C . THR A 1 182 ? 15.252 1.813 30.320 1.00 87.44 182 THR A C 1
ATOM 1447 O O . THR A 1 182 ? 14.973 2.021 31.500 1.00 87.44 182 THR A O 1
ATOM 1450 N N . THR A 1 183 ? 14.778 2.591 29.344 1.00 86.31 183 THR A N 1
ATOM 1451 C CA . THR A 1 183 ? 13.901 3.739 29.605 1.00 86.31 183 THR A CA 1
ATOM 1452 C C . THR A 1 183 ? 12.554 3.296 30.164 1.00 86.31 183 THR A C 1
ATOM 1454 O O . THR A 1 183 ? 12.081 3.880 31.136 1.00 86.31 183 THR A O 1
ATOM 1457 N N . LEU A 1 184 ? 11.948 2.255 29.593 1.00 86.31 184 LEU A N 1
ATOM 1458 C CA . LEU A 1 184 ? 10.690 1.692 30.085 1.00 86.31 184 LEU A CA 1
ATOM 1459 C C . LEU A 1 184 ? 10.832 1.155 31.511 1.00 86.31 184 LEU A C 1
ATOM 1461 O O . LEU A 1 184 ? 10.003 1.475 32.361 1.00 86.31 184 LEU A O 1
ATOM 1465 N N . ALA A 1 185 ? 11.915 0.427 31.793 1.00 85.25 185 ALA A N 1
ATOM 1466 C CA . ALA A 1 185 ? 12.220 -0.061 33.134 1.00 85.25 185 ALA A CA 1
ATOM 1467 C C . ALA A 1 185 ? 12.411 1.090 34.138 1.00 85.25 185 ALA A C 1
ATOM 1469 O O . ALA A 1 185 ? 11.931 1.005 35.267 1.00 85.25 185 ALA A O 1
ATOM 1470 N N . ARG A 1 186 ? 13.054 2.193 33.721 1.00 86.12 186 ARG A N 1
ATOM 1471 C CA . ARG A 1 186 ? 13.227 3.398 34.549 1.00 86.12 186 ARG A CA 1
ATOM 1472 C C . ARG A 1 186 ? 11.906 4.119 34.819 1.00 86.12 186 ARG A C 1
ATOM 1474 O O . ARG A 1 186 ? 11.693 4.588 35.930 1.00 86.12 186 ARG A O 1
ATOM 1481 N N . LEU A 1 187 ? 11.049 4.247 33.806 1.00 83.81 187 LEU A N 1
ATOM 1482 C CA . LEU A 1 187 ? 9.771 4.955 33.918 1.00 83.81 187 LEU A CA 1
ATOM 1483 C C . LEU A 1 187 ? 8.728 4.149 34.700 1.00 83.81 187 LEU A C 1
ATOM 1485 O O . LEU A 1 187 ? 7.910 4.737 35.404 1.00 83.81 187 LEU A O 1
ATOM 1489 N N . LYS A 1 188 ? 8.737 2.814 34.591 1.00 81.81 188 LYS A N 1
ATOM 1490 C CA . LYS A 1 188 ? 7.803 1.949 35.316 1.00 81.81 188 LYS A CA 1
ATOM 1491 C C . LYS A 1 188 ? 8.454 0.601 35.668 1.00 81.81 188 LYS A C 1
ATOM 1493 O O . LYS A 1 188 ? 8.427 -0.315 34.846 1.00 81.81 188 LYS A O 1
ATOM 1498 N N . PRO A 1 189 ? 8.965 0.421 36.902 1.00 75.44 189 PRO A N 1
ATOM 1499 C CA . PRO A 1 189 ? 9.766 -0.748 37.298 1.00 75.44 189 PRO A CA 1
ATOM 1500 C C . PRO A 1 189 ? 9.022 -2.102 37.381 1.00 75.44 189 PRO A C 1
ATOM 1502 O O . PRO A 1 189 ? 9.581 -3.078 37.865 1.00 75.44 189 PRO A O 1
ATOM 1505 N N . GLY A 1 190 ? 7.783 -2.200 36.887 1.00 69.56 190 GLY A N 1
ATOM 1506 C CA . GLY A 1 190 ? 7.028 -3.459 36.755 1.00 69.56 190 GLY A CA 1
ATOM 1507 C C . GLY A 1 190 ? 6.747 -3.875 35.307 1.00 69.56 190 GLY A C 1
ATOM 1508 O O . GLY A 1 190 ? 6.022 -4.840 35.077 1.00 69.56 190 GLY A O 1
ATOM 1509 N N . LEU A 1 191 ? 7.263 -3.126 34.330 1.00 73.62 191 LEU A N 1
ATOM 1510 C CA . LEU A 1 191 ? 6.959 -3.301 32.915 1.00 73.62 191 LEU A CA 1
ATOM 1511 C C . LEU A 1 191 ? 8.044 -4.147 32.227 1.00 73.62 191 LEU A C 1
ATOM 1513 O O . LEU A 1 191 ? 9.045 -3.618 31.744 1.00 73.62 191 LEU A O 1
ATOM 1517 N N . ASP A 1 192 ? 7.851 -5.467 32.184 1.00 74.81 192 ASP A N 1
ATOM 1518 C CA . ASP A 1 192 ? 8.781 -6.383 31.513 1.00 74.81 192 ASP A CA 1
ATOM 1519 C C . ASP A 1 192 ? 8.456 -6.508 30.017 1.00 74.81 192 ASP A C 1
ATOM 1521 O O . ASP A 1 192 ? 7.516 -7.193 29.612 1.00 74.81 192 ASP A O 1
ATOM 1525 N N . VAL A 1 193 ? 9.275 -5.859 29.189 1.00 71.12 193 VAL A N 1
A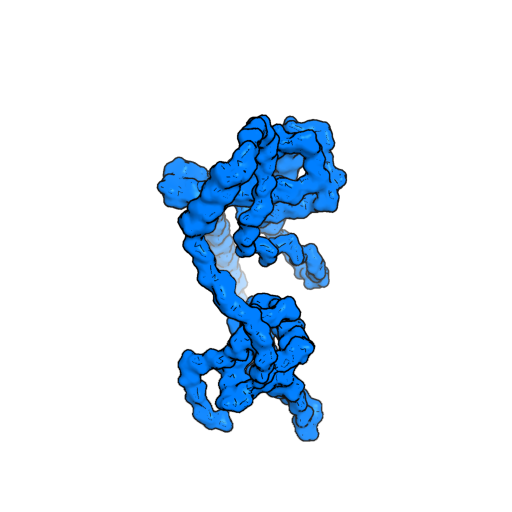TOM 1526 C CA . VAL A 1 193 ? 9.152 -5.851 27.723 1.00 71.12 193 VAL A CA 1
ATOM 1527 C C . VAL A 1 193 ? 9.274 -7.253 27.116 1.00 71.12 193 VAL A C 1
ATOM 1529 O O . VAL A 1 193 ? 8.682 -7.526 26.074 1.00 71.12 193 VAL A O 1
ATOM 1532 N N . THR A 1 194 ? 10.005 -8.165 27.762 1.00 67.75 194 THR A N 1
ATOM 1533 C CA . THR A 1 194 ? 10.204 -9.529 27.244 1.00 67.75 194 THR A CA 1
ATOM 1534 C C . THR A 1 194 ? 8.980 -10.424 27.427 1.00 67.75 194 THR A C 1
ATOM 1536 O O . THR A 1 194 ? 8.833 -11.410 26.710 1.00 67.75 194 THR A O 1
ATOM 1539 N N . ARG A 1 195 ? 8.076 -10.059 28.345 1.00 67.00 195 ARG A N 1
ATOM 1540 C CA . ARG A 1 195 ? 6.828 -10.785 28.635 1.00 67.00 195 ARG A CA 1
ATOM 1541 C C . ARG A 1 195 ? 5.604 -10.195 27.934 1.00 67.00 195 ARG A C 1
ATOM 1543 O O . ARG A 1 195 ? 4.503 -10.711 28.102 1.00 67.00 195 ARG A O 1
ATOM 1550 N N . MET A 1 196 ? 5.776 -9.114 27.174 1.00 76.19 196 MET A N 1
ATOM 1551 C CA . MET A 1 196 ? 4.690 -8.485 26.422 1.00 76.19 196 MET A CA 1
ATOM 1552 C C . MET A 1 196 ? 4.296 -9.305 25.196 1.00 76.19 196 MET A C 1
ATOM 1554 O O . MET A 1 196 ? 5.150 -9.907 24.548 1.00 76.19 196 MET A O 1
ATOM 1558 N N . ALA A 1 197 ? 3.010 -9.249 24.835 1.00 60.03 197 ALA A N 1
ATOM 1559 C CA . ALA A 1 197 ? 2.421 -10.059 23.762 1.00 60.03 197 ALA A CA 1
ATOM 1560 C C . ALA A 1 197 ? 3.151 -9.936 22.408 1.00 60.03 197 ALA A C 1
ATOM 1562 O O . ALA A 1 197 ? 3.271 -10.918 21.681 1.00 60.03 197 ALA A O 1
ATOM 1563 N N . ASP A 1 198 ? 3.682 -8.749 22.100 1.00 63.75 198 ASP A N 1
ATOM 1564 C CA . ASP A 1 198 ? 4.306 -8.442 20.805 1.00 63.75 198 ASP A CA 1
ATOM 1565 C C . ASP A 1 198 ? 5.847 -8.411 20.844 1.00 63.75 198 ASP A C 1
ATOM 1567 O O . ASP A 1 198 ? 6.498 -8.169 19.819 1.00 63.75 198 ASP A O 1
ATOM 1571 N N . GLY A 1 199 ? 6.448 -8.654 22.016 1.00 75.31 199 GLY A N 1
ATOM 1572 C CA . GLY A 1 199 ? 7.896 -8.601 22.229 1.00 75.31 199 GLY A CA 1
ATOM 1573 C C . GLY A 1 199 ? 8.525 -7.276 21.777 1.00 75.31 199 GLY A C 1
ATOM 1574 O O . GLY A 1 199 ? 7.992 -6.196 22.026 1.00 75.31 199 GLY A O 1
ATOM 1575 N N . THR A 1 200 ? 9.669 -7.348 21.086 1.00 76.19 200 THR A N 1
ATOM 1576 C CA . THR A 1 200 ? 10.422 -6.181 20.579 1.00 76.19 200 THR A CA 1
ATOM 1577 C C . THR A 1 200 ? 10.056 -5.770 19.147 1.00 76.19 200 THR A C 1
ATOM 1579 O O . THR A 1 200 ? 10.652 -4.832 18.610 1.00 76.19 200 THR A O 1
ATOM 1582 N N . ASN A 1 201 ? 9.067 -6.423 18.521 1.00 78.25 201 ASN A N 1
ATOM 1583 C CA . ASN A 1 201 ? 8.658 -6.131 17.142 1.00 78.25 201 ASN A CA 1
ATOM 1584 C C . ASN A 1 201 ? 8.244 -4.661 16.924 1.00 78.25 201 ASN A C 1
ATOM 1586 O O . ASN A 1 201 ? 8.650 -4.083 15.915 1.00 78.25 201 ASN A O 1
ATOM 1590 N N . PRO A 1 202 ? 7.534 -3.993 17.855 1.00 83.62 202 PRO A N 1
ATOM 1591 C CA . PRO A 1 202 ? 7.183 -2.582 17.667 1.00 83.62 202 PRO A CA 1
ATOM 1592 C C . PRO A 1 202 ? 8.409 -1.657 17.663 1.00 83.62 202 PRO A C 1
ATOM 1594 O O . PRO A 1 202 ? 8.474 -0.718 16.873 1.00 83.62 202 PRO A O 1
ATOM 1597 N N . ILE A 1 203 ? 9.443 -1.980 18.450 1.00 83.00 203 ILE A N 1
ATOM 1598 C CA . ILE A 1 203 ? 10.700 -1.213 18.503 1.00 83.00 203 ILE A CA 1
ATOM 1599 C C . ILE A 1 203 ? 11.444 -1.288 17.162 1.00 83.00 203 ILE A C 1
ATOM 1601 O O . ILE A 1 203 ? 12.014 -0.293 16.711 1.00 83.00 203 ILE A O 1
ATOM 1605 N N . MET A 1 204 ? 11.412 -2.450 16.496 1.00 81.12 204 MET A N 1
ATOM 1606 C CA . MET A 1 204 ? 11.927 -2.594 15.125 1.00 81.12 204 MET A CA 1
ATOM 1607 C C . MET A 1 204 ? 11.212 -1.642 14.166 1.00 81.12 204 MET A C 1
ATOM 1609 O O . MET A 1 204 ? 11.870 -0.992 13.356 1.00 81.12 204 MET A O 1
ATOM 1613 N N . GLY A 1 205 ? 9.884 -1.533 14.281 1.00 80.56 205 GLY A N 1
ATOM 1614 C CA . GLY A 1 205 ? 9.074 -0.619 13.478 1.00 80.56 205 GLY A CA 1
ATOM 1615 C C . GLY A 1 205 ? 9.465 0.846 13.682 1.00 80.56 205 GLY A C 1
ATOM 1616 O O . GLY A 1 205 ? 9.671 1.569 12.707 1.00 80.56 205 GLY A O 1
ATOM 1617 N N . TRP A 1 206 ? 9.651 1.272 14.935 1.00 87.44 206 TRP A N 1
ATOM 1618 C CA . TRP A 1 206 ? 10.072 2.641 15.263 1.00 87.44 206 TRP A CA 1
ATOM 1619 C C . TRP A 1 206 ? 11.466 2.956 14.715 1.00 87.44 206 TRP A C 1
ATOM 1621 O O . TRP A 1 206 ? 11.677 3.995 14.087 1.00 87.44 206 TRP A O 1
ATOM 1631 N N . PHE A 1 207 ? 12.405 2.020 14.865 1.00 83.62 207 PHE A N 1
ATOM 1632 C CA . PHE A 1 207 ? 13.753 2.164 14.323 1.00 83.62 207 PHE A CA 1
ATOM 1633 C C . PHE A 1 207 ? 13.754 2.251 12.790 1.00 83.62 207 PHE A C 1
ATOM 1635 O O . PHE A 1 207 ? 14.416 3.118 12.221 1.00 83.62 207 PHE A O 1
ATOM 1642 N N . ALA A 1 208 ? 12.987 1.390 12.113 1.00 80.19 208 ALA A N 1
ATOM 1643 C CA . ALA A 1 208 ? 12.897 1.366 10.654 1.00 80.19 208 ALA A CA 1
ATOM 1644 C C . ALA A 1 208 ? 12.257 2.641 10.078 1.00 80.19 208 ALA A C 1
ATOM 1646 O O . ALA A 1 208 ? 12.686 3.122 9.030 1.00 80.19 208 ALA A O 1
ATOM 1647 N N . LYS A 1 209 ? 11.272 3.223 10.777 1.00 81.00 209 LYS A N 1
ATOM 1648 C CA . LYS A 1 209 ? 10.652 4.510 10.412 1.00 81.00 209 LYS A CA 1
ATOM 1649 C C . LYS A 1 209 ? 11.543 5.723 10.710 1.00 81.00 209 LYS A C 1
ATOM 1651 O O . LYS A 1 209 ? 11.250 6.819 10.232 1.00 81.00 209 LYS A O 1
ATOM 1656 N N . GLY A 1 210 ? 12.645 5.534 11.437 1.00 83.56 210 GLY A N 1
ATOM 1657 C CA . GLY A 1 210 ? 13.598 6.592 11.767 1.00 83.56 210 GLY A CA 1
ATOM 1658 C C . GLY A 1 210 ? 13.174 7.456 12.954 1.00 83.56 210 GLY A C 1
ATOM 1659 O O . GLY A 1 210 ? 13.534 8.634 12.994 1.00 83.56 210 GLY A O 1
ATOM 1660 N N . CYS A 1 211 ? 12.414 6.892 13.898 1.00 84.81 211 CYS A N 1
ATOM 1661 C CA . CYS A 1 211 ? 12.063 7.563 15.145 1.00 84.81 211 CYS A CA 1
ATOM 1662 C C . CYS A 1 211 ? 13.318 7.777 16.001 1.00 84.81 211 CYS A C 1
ATOM 1664 O O . CYS A 1 211 ? 14.048 6.827 16.310 1.00 84.81 211 CYS A O 1
ATOM 1666 N N . ASP A 1 212 ? 13.556 9.022 16.397 1.00 86.00 212 ASP A N 1
ATOM 1667 C CA . ASP A 1 212 ? 14.663 9.396 17.264 1.00 86.00 212 ASP A CA 1
ATOM 1668 C C . ASP A 1 212 ? 14.383 8.947 18.701 1.00 86.00 212 ASP A C 1
ATOM 1670 O O . ASP A 1 212 ? 13.288 9.135 19.235 1.00 86.00 212 ASP A O 1
ATOM 1674 N N . LEU A 1 213 ? 15.383 8.332 19.329 1.00 86.38 213 LEU A N 1
ATOM 1675 C CA . LEU A 1 213 ? 15.243 7.793 20.674 1.00 86.38 213 LEU A CA 1
ATOM 1676 C C . LEU A 1 213 ? 14.912 8.900 21.688 1.00 86.38 213 LEU A C 1
ATOM 1678 O O . LEU A 1 213 ? 13.976 8.748 22.465 1.00 86.38 213 LEU A O 1
ATOM 1682 N N . GLU A 1 214 ? 15.663 10.000 21.683 1.00 82.25 214 GLU A N 1
ATOM 1683 C CA . GLU A 1 214 ? 15.560 11.052 22.699 1.00 82.25 214 GLU A CA 1
ATOM 1684 C C . GLU A 1 214 ? 14.394 12.000 22.435 1.00 82.25 214 GLU A C 1
ATOM 1686 O O . GLU A 1 214 ? 13.776 12.483 23.380 1.00 82.25 214 GLU A O 1
ATOM 1691 N N . GLN A 1 215 ? 14.101 12.277 21.164 1.00 77.81 215 GLN A N 1
ATOM 1692 C CA . GLN A 1 215 ? 13.110 13.290 20.794 1.00 77.81 215 GLN A CA 1
ATOM 1693 C C . GLN A 1 215 ? 11.715 12.712 20.561 1.00 77.81 215 GLN A C 1
ATOM 1695 O O . GLN A 1 215 ? 10.732 13.375 20.882 1.00 77.81 215 GLN A O 1
ATOM 1700 N N . ASP A 1 216 ? 11.620 11.483 20.044 1.00 86.38 216 ASP A N 1
ATOM 1701 C CA . ASP A 1 216 ? 10.329 10.887 19.691 1.00 86.38 216 ASP A CA 1
ATOM 1702 C C . ASP A 1 216 ? 9.929 9.819 20.713 1.00 86.38 216 ASP A C 1
ATOM 1704 O O . ASP A 1 216 ? 8.829 9.849 21.261 1.00 86.38 216 ASP A O 1
ATOM 1708 N N . VAL A 1 217 ? 10.829 8.873 21.006 1.00 86.94 217 VAL A N 1
ATOM 1709 C CA . VAL A 1 217 ? 10.475 7.681 21.788 1.00 86.94 217 VAL A CA 1
ATOM 1710 C C . VAL A 1 217 ? 10.388 7.974 23.282 1.00 86.94 217 VAL A C 1
ATOM 1712 O O . VAL A 1 217 ? 9.336 7.759 23.880 1.00 86.94 217 VAL A O 1
ATOM 1715 N N . LYS A 1 218 ? 11.460 8.469 23.915 1.00 89.50 218 LYS A N 1
ATOM 1716 C CA . LYS A 1 218 ? 11.475 8.689 25.374 1.00 89.50 218 LYS A CA 1
ATOM 1717 C C . LYS A 1 218 ? 10.363 9.644 25.852 1.00 89.50 218 LYS A C 1
ATOM 1719 O O . LYS A 1 218 ? 9.703 9.294 26.835 1.00 89.50 218 LYS A O 1
ATOM 1724 N N . PRO A 1 219 ? 10.086 10.784 25.184 1.00 85.88 219 PRO A N 1
ATOM 1725 C CA . PRO A 1 219 ? 9.018 11.694 25.596 1.00 85.88 219 PRO A CA 1
ATOM 1726 C C . PRO A 1 219 ? 7.630 11.078 25.408 1.00 85.88 219 PRO A C 1
ATOM 1728 O O . PRO A 1 219 ? 6.801 11.163 26.313 1.00 85.88 219 PRO A O 1
ATOM 1731 N N . ALA A 1 220 ? 7.389 10.392 24.284 1.00 87.69 220 ALA A N 1
ATOM 1732 C CA . ALA A 1 220 ? 6.117 9.716 24.041 1.00 87.69 220 ALA A CA 1
ATOM 1733 C C . ALA A 1 220 ? 5.851 8.624 25.085 1.00 87.69 220 ALA A C 1
ATOM 1735 O O . ALA A 1 220 ? 4.751 8.545 25.630 1.00 87.69 220 ALA A O 1
ATOM 1736 N N . LEU A 1 221 ? 6.864 7.818 25.420 1.00 88.56 221 LEU A N 1
ATOM 1737 C CA . LEU A 1 221 ? 6.752 6.801 26.464 1.00 88.56 221 LEU A CA 1
ATOM 1738 C C . LEU A 1 221 ? 6.434 7.416 27.830 1.00 88.56 221 LEU A C 1
ATOM 1740 O O . LEU A 1 221 ? 5.548 6.913 28.517 1.00 88.56 221 LEU A O 1
ATOM 1744 N N . ALA A 1 222 ? 7.111 8.503 28.211 1.00 85.94 222 ALA A N 1
ATOM 1745 C CA . ALA A 1 222 ? 6.868 9.187 29.480 1.00 85.94 222 ALA A CA 1
ATOM 1746 C C . ALA A 1 222 ? 5.429 9.719 29.580 1.00 85.94 222 ALA A C 1
ATOM 1748 O O . ALA A 1 222 ? 4.725 9.389 30.532 1.00 85.94 222 ALA A O 1
ATOM 1749 N N . ILE A 1 223 ? 4.965 10.449 28.560 1.00 84.62 223 ILE A N 1
ATOM 1750 C CA . ILE A 1 223 ? 3.617 11.040 28.526 1.00 84.62 223 ILE A CA 1
ATOM 1751 C C . ILE A 1 223 ? 2.537 9.955 28.568 1.00 84.62 223 ILE A C 1
ATOM 1753 O O . ILE A 1 223 ? 1.545 10.069 29.291 1.00 84.62 223 ILE A O 1
AT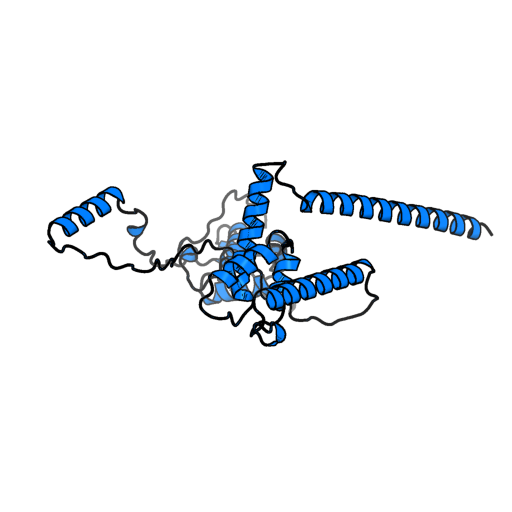OM 1757 N N . VAL A 1 224 ? 2.707 8.892 27.779 1.00 86.50 224 VAL A N 1
ATOM 1758 C CA . VAL A 1 224 ? 1.715 7.814 27.705 1.00 86.50 224 VAL A CA 1
ATOM 1759 C C . VAL A 1 224 ? 1.682 7.013 29.004 1.00 86.50 224 VAL A C 1
ATOM 1761 O O . VAL A 1 224 ? 0.595 6.676 29.471 1.00 86.50 224 VAL A O 1
ATOM 1764 N N . LEU A 1 225 ? 2.837 6.725 29.613 1.00 86.00 225 LEU A N 1
ATOM 1765 C CA . LEU A 1 225 ? 2.905 5.988 30.878 1.00 86.00 225 LEU A CA 1
ATOM 1766 C C . LEU A 1 225 ? 2.369 6.787 32.066 1.00 86.00 225 LEU A C 1
ATOM 1768 O O . LEU A 1 225 ? 1.745 6.187 32.939 1.00 86.00 225 LEU A O 1
ATOM 1772 N N . GLU A 1 226 ? 2.576 8.105 32.092 1.00 83.69 226 GLU A N 1
ATOM 1773 C CA . GLU A 1 226 ? 2.019 8.993 33.119 1.00 83.69 226 GLU A CA 1
ATOM 1774 C C . GLU A 1 226 ? 0.484 9.004 33.078 1.00 83.69 226 GLU A C 1
ATOM 1776 O O . GLU A 1 226 ? -0.181 8.951 34.110 1.00 83.69 226 GLU A O 1
ATOM 1781 N N . ARG A 1 227 ? -0.096 8.996 31.872 1.00 81.19 227 ARG A N 1
ATOM 1782 C CA . ARG A 1 227 ? -1.554 8.993 31.667 1.00 81.19 227 ARG A CA 1
ATOM 1783 C C . ARG A 1 227 ? -2.189 7.606 31.798 1.00 81.19 227 ARG A C 1
ATOM 1785 O O . ARG A 1 227 ? -3.410 7.493 31.929 1.00 81.19 227 ARG A O 1
ATOM 1792 N N . ALA A 1 228 ? -1.394 6.541 31.730 1.00 80.19 228 ALA A N 1
ATOM 1793 C CA . ALA A 1 228 ? -1.892 5.173 31.731 1.00 80.19 228 ALA A CA 1
ATOM 1794 C C . ALA A 1 228 ? -2.325 4.729 33.138 1.00 80.19 228 ALA A C 1
ATOM 1796 O O . ALA A 1 228 ? -1.501 4.426 34.003 1.00 80.19 228 ALA A O 1
ATOM 1797 N N . ARG A 1 229 ? -3.645 4.602 33.336 1.00 73.81 229 ARG A N 1
ATOM 1798 C CA . ARG A 1 229 ? -4.246 4.061 34.572 1.00 73.81 229 ARG A CA 1
ATOM 1799 C C . ARG A 1 229 ? -3.872 2.596 34.823 1.00 73.81 229 ARG A C 1
ATOM 1801 O O . ARG A 1 229 ? -3.760 2.177 35.968 1.00 73.81 229 ARG A O 1
ATOM 1808 N N . VAL A 1 230 ? -3.666 1.827 33.753 1.00 79.00 230 VAL A N 1
ATOM 1809 C CA . VAL A 1 230 ? -3.310 0.400 33.786 1.00 79.00 230 VAL A CA 1
ATOM 1810 C C . VAL A 1 230 ? -1.963 0.207 33.099 1.00 79.00 230 VAL A C 1
ATOM 1812 O O . VAL A 1 230 ? -1.612 0.945 32.181 1.00 79.00 230 VAL A O 1
ATOM 1815 N N . VAL A 1 231 ? -1.182 -0.768 33.563 1.00 77.81 231 VAL A N 1
ATOM 1816 C CA . VAL A 1 231 ? 0.095 -1.140 32.944 1.00 77.81 231 VAL A CA 1
ATOM 1817 C C . VAL A 1 231 ? -0.175 -1.709 31.543 1.00 77.81 231 VAL A C 1
ATOM 1819 O O . VAL A 1 231 ? -0.906 -2.692 31.439 1.00 77.81 231 VAL A O 1
ATOM 1822 N N . PRO A 1 232 ? 0.361 -1.112 30.464 1.00 80.94 232 PRO A N 1
ATOM 1823 C CA . PRO A 1 232 ? 0.144 -1.634 29.119 1.00 80.94 232 PRO A CA 1
ATOM 1824 C C . PRO A 1 232 ? 0.789 -3.013 28.944 1.00 80.94 232 PRO A C 1
ATOM 1826 O O . PRO A 1 232 ? 1.940 -3.214 29.322 1.00 80.94 232 PRO A O 1
ATOM 1829 N N . ASN A 1 233 ? 0.066 -3.945 28.319 1.00 79.88 233 ASN A N 1
ATOM 1830 C CA . ASN A 1 233 ? 0.531 -5.323 28.095 1.00 79.88 233 ASN A CA 1
ATOM 1831 C C . ASN A 1 233 ? 1.238 -5.524 26.738 1.00 79.88 233 ASN A C 1
ATOM 1833 O O . ASN A 1 233 ? 1.684 -6.628 26.420 1.00 79.88 233 ASN A O 1
ATOM 1837 N N . SER A 1 234 ? 1.320 -4.471 25.920 1.00 82.62 234 SER A N 1
ATOM 1838 C CA . SER A 1 234 ? 1.957 -4.490 24.603 1.00 82.62 234 SER A CA 1
ATOM 1839 C C . SER A 1 234 ? 2.660 -3.166 24.311 1.00 82.62 234 SER A C 1
ATOM 1841 O O . SER A 1 234 ? 2.154 -2.091 24.642 1.00 82.62 234 SER A O 1
ATOM 1843 N N . LEU A 1 235 ? 3.800 -3.248 23.619 1.00 81.44 235 LEU A N 1
ATOM 1844 C CA . LEU A 1 235 ? 4.500 -2.077 23.101 1.00 81.44 235 LEU A CA 1
ATOM 1845 C C . LEU A 1 235 ? 3.740 -1.365 21.974 1.00 81.44 235 LEU A C 1
ATOM 1847 O O . LEU A 1 235 ? 3.965 -0.175 21.759 1.00 81.44 235 LEU A O 1
ATOM 1851 N N . ASN A 1 236 ? 2.808 -2.042 21.295 1.00 82.81 236 ASN A N 1
ATOM 1852 C CA . ASN A 1 236 ? 1.982 -1.418 20.258 1.00 82.81 236 ASN A CA 1
ATOM 1853 C C . ASN A 1 236 ? 1.126 -0.270 20.801 1.00 82.81 236 ASN A C 1
ATOM 1855 O O . ASN A 1 236 ? 0.840 0.678 20.072 1.00 82.81 236 ASN A O 1
ATOM 1859 N N . TYR A 1 237 ? 0.804 -0.304 22.097 1.00 82.88 237 TYR A N 1
ATOM 1860 C CA . TYR A 1 237 ? 0.109 0.779 22.790 1.00 82.88 237 TYR A CA 1
ATOM 1861 C C . TYR A 1 237 ? 0.823 2.135 22.648 1.00 82.88 237 TYR A C 1
ATOM 1863 O O . TYR A 1 237 ? 0.179 3.180 22.602 1.00 82.88 237 TYR A O 1
ATOM 1871 N N . PHE A 1 238 ? 2.154 2.128 22.529 1.00 85.25 238 PHE A N 1
ATOM 1872 C CA . PHE A 1 238 ? 2.960 3.343 22.415 1.00 85.25 238 PHE A CA 1
ATOM 1873 C C . PHE A 1 238 ? 3.205 3.781 20.969 1.00 85.25 238 PHE A C 1
ATOM 1875 O O . PHE A 1 238 ? 3.548 4.939 20.741 1.00 85.25 238 PHE A O 1
ATOM 1882 N N . THR A 1 239 ? 3.012 2.893 19.989 1.00 87.56 239 THR A N 1
ATOM 1883 C CA . THR A 1 239 ? 3.391 3.129 18.587 1.00 87.56 239 THR A CA 1
ATOM 1884 C C . THR A 1 239 ? 2.759 4.395 18.019 1.00 87.56 239 THR A C 1
ATOM 1886 O O . THR A 1 239 ? 3.459 5.213 17.426 1.00 87.56 239 THR A O 1
ATOM 1889 N N . LYS A 1 240 ? 1.462 4.613 18.267 1.00 84.38 240 LYS A N 1
ATOM 1890 C CA . LYS A 1 240 ? 0.758 5.806 17.778 1.00 84.38 240 LYS A CA 1
ATOM 1891 C C . LYS A 1 240 ? 1.335 7.098 18.364 1.00 84.38 240 LYS A C 1
ATOM 1893 O O . LYS A 1 240 ? 1.510 8.073 17.641 1.00 84.38 240 LYS A O 1
ATOM 1898 N N . ALA A 1 241 ? 1.674 7.100 19.653 1.00 84.88 241 ALA A N 1
ATOM 1899 C CA . ALA A 1 241 ? 2.257 8.267 20.312 1.00 84.88 241 ALA A CA 1
ATOM 1900 C C . ALA A 1 241 ? 3.682 8.554 19.815 1.00 84.88 241 ALA A C 1
ATOM 1902 O O . ALA A 1 241 ? 4.019 9.706 19.558 1.00 84.88 241 ALA A O 1
ATOM 1903 N N . VAL A 1 242 ? 4.493 7.508 19.621 1.00 86.50 242 VAL A N 1
ATOM 1904 C CA . VAL A 1 242 ? 5.855 7.627 19.076 1.00 86.50 242 VAL A CA 1
ATOM 1905 C C . VAL A 1 242 ? 5.826 8.168 17.643 1.00 86.50 242 VAL A C 1
ATOM 1907 O O . VAL A 1 242 ? 6.588 9.074 17.306 1.00 86.50 242 VAL A O 1
ATOM 1910 N N . PHE A 1 243 ? 4.926 7.661 16.796 1.00 88.31 243 PHE A N 1
ATOM 1911 C CA . PHE A 1 243 ? 4.776 8.155 15.426 1.00 88.31 243 PHE A CA 1
ATOM 1912 C C . PHE A 1 243 ? 4.226 9.577 15.375 1.00 88.31 243 PHE A C 1
ATOM 1914 O O . PHE A 1 243 ? 4.731 10.378 14.593 1.00 88.31 243 PHE A O 1
ATOM 1921 N N . SER A 1 244 ? 3.272 9.920 16.242 1.00 82.69 244 SER A N 1
ATOM 1922 C CA . SER A 1 244 ? 2.788 11.295 16.361 1.00 82.69 244 SER A CA 1
ATOM 1923 C C . SER A 1 244 ? 3.916 12.252 16.750 1.00 82.69 244 SER A C 1
ATOM 1925 O O . SER A 1 244 ? 4.058 13.288 16.113 1.00 82.69 244 SER A O 1
ATOM 1927 N N . ALA A 1 245 ? 4.753 11.897 17.733 1.00 82.75 245 ALA A N 1
ATOM 1928 C CA . ALA A 1 245 ? 5.890 12.723 18.143 1.00 82.75 245 ALA A CA 1
ATOM 1929 C C . ALA A 1 245 ? 6.895 12.927 16.995 1.00 82.75 245 ALA A C 1
ATOM 1931 O O . ALA A 1 245 ? 7.329 14.051 16.737 1.00 82.75 245 ALA A O 1
ATOM 1932 N N . MET A 1 246 ? 7.192 11.860 16.244 1.00 86.69 246 MET A N 1
ATOM 1933 C CA . MET A 1 246 ? 8.048 11.929 15.058 1.00 86.69 246 MET A CA 1
ATOM 1934 C C . MET A 1 246 ? 7.467 12.849 13.973 1.00 86.69 246 MET A C 1
ATOM 1936 O O . MET A 1 246 ? 8.210 13.647 13.398 1.00 86.69 246 MET A O 1
ATOM 1940 N N . SER A 1 247 ? 6.172 12.733 13.663 1.00 84.69 247 SER A N 1
ATOM 1941 C CA . SER A 1 247 ? 5.513 13.582 12.662 1.00 84.69 247 SER A CA 1
ATOM 1942 C C . SER A 1 247 ? 5.507 15.045 13.098 1.00 84.69 247 SER A C 1
ATOM 1944 O O . SER A 1 247 ? 5.972 15.893 12.341 1.00 84.69 247 SER A O 1
ATOM 1946 N N . SER A 1 248 ? 5.139 15.333 14.350 1.00 81.56 248 SER A N 1
ATOM 1947 C CA . SER A 1 248 ? 5.176 16.694 14.896 1.00 81.56 248 SER A CA 1
ATOM 1948 C C . SER A 1 248 ? 6.580 17.297 14.857 1.00 81.56 248 SER A C 1
ATOM 1950 O O . SER A 1 248 ? 6.742 18.470 14.535 1.00 81.56 248 SER A O 1
ATOM 1952 N N . ARG A 1 249 ? 7.630 16.510 15.122 1.00 82.12 249 ARG A N 1
ATOM 1953 C CA . ARG A 1 249 ? 9.014 16.982 14.981 1.00 82.12 249 ARG A CA 1
ATOM 1954 C C . ARG A 1 249 ? 9.365 17.331 13.533 1.00 82.12 249 ARG A C 1
ATOM 1956 O O . ARG A 1 249 ? 10.079 18.308 13.311 1.00 82.12 249 ARG A O 1
ATOM 1963 N N . LYS A 1 250 ? 8.910 16.537 12.557 1.00 81.38 250 LYS A N 1
ATOM 1964 C CA . LYS A 1 250 ? 9.131 16.827 11.130 1.00 81.38 250 LYS A CA 1
ATOM 1965 C C . LYS A 1 250 ? 8.419 18.115 10.722 1.00 81.38 250 LYS A C 1
ATOM 1967 O O . LYS A 1 250 ? 9.075 19.000 10.186 1.00 81.38 250 LYS A O 1
ATOM 1972 N N . GLU A 1 251 ? 7.150 18.262 11.082 1.00 81.31 251 GLU A N 1
ATOM 1973 C CA . GLU A 1 251 ? 6.361 19.473 10.820 1.00 81.31 251 GLU A CA 1
ATOM 1974 C C . GLU A 1 251 ? 6.995 20.717 11.466 1.00 81.31 251 GLU A C 1
ATOM 1976 O O . GLU A 1 251 ? 7.190 21.742 10.816 1.00 81.31 251 GLU A O 1
ATOM 1981 N N . LEU A 1 252 ? 7.430 20.622 12.728 1.00 73.81 252 LEU A N 1
ATOM 1982 C CA . LEU A 1 252 ? 8.120 21.723 13.411 1.00 73.81 252 LEU A CA 1
ATOM 1983 C C . LEU A 1 252 ? 9.456 22.085 12.752 1.00 73.81 252 LEU A C 1
ATOM 1985 O O . LEU A 1 252 ? 9.837 23.256 12.757 1.00 73.81 252 LEU A O 1
ATOM 1989 N N . SER A 1 253 ? 10.156 21.108 12.170 1.00 70.00 253 SER A N 1
ATOM 1990 C CA . SER A 1 253 ? 11.394 21.361 11.425 1.00 70.00 253 SER A CA 1
ATOM 1991 C C . SER A 1 253 ? 11.162 22.029 10.067 1.00 70.00 253 SER A C 1
ATOM 1993 O O . SER A 1 253 ? 12.049 22.728 9.584 1.00 70.00 253 SER A O 1
ATOM 1995 N N . GLU A 1 254 ? 9.979 21.850 9.472 1.00 76.12 254 GLU A N 1
ATOM 1996 C CA . GLU A 1 254 ? 9.573 22.541 8.242 1.00 76.12 254 GLU A CA 1
ATOM 1997 C C . GLU A 1 254 ? 9.190 23.999 8.524 1.00 76.12 254 GLU A C 1
ATOM 1999 O O . GLU A 1 254 ? 9.535 24.891 7.752 1.00 76.12 254 GLU A O 1
ATOM 2004 N N . ILE A 1 255 ? 8.532 24.254 9.659 1.00 74.25 255 ILE A N 1
ATOM 2005 C CA . ILE A 1 255 ? 8.076 25.595 10.053 1.00 74.25 255 ILE A CA 1
ATOM 2006 C C . ILE A 1 255 ? 9.221 26.443 10.622 1.00 74.25 255 ILE A C 1
ATOM 2008 O O . ILE A 1 255 ? 9.273 27.652 10.395 1.00 74.25 255 ILE A O 1
ATOM 2012 N N . ASN A 1 256 ? 10.145 25.839 11.374 1.00 66.31 256 ASN A N 1
ATOM 2013 C CA . ASN A 1 256 ? 11.239 26.562 12.009 1.00 66.31 256 ASN A CA 1
ATOM 2014 C C . ASN A 1 256 ? 12.585 25.855 11.767 1.00 66.31 256 ASN A C 1
ATOM 2016 O O . ASN A 1 256 ? 12.894 24.878 12.452 1.00 66.31 256 ASN A O 1
ATOM 2020 N N . PRO A 1 257 ? 13.447 26.377 10.872 1.00 60.12 257 PRO A N 1
ATOM 2021 C CA . PRO A 1 257 ? 14.748 25.770 10.584 1.00 60.12 257 PRO A CA 1
ATOM 2022 C C . PRO A 1 257 ? 15.722 25.807 11.778 1.00 60.12 257 PRO A C 1
ATOM 2024 O O . PRO A 1 257 ? 16.696 25.055 11.796 1.00 60.12 257 PRO A O 1
ATOM 2027 N N . ASN A 1 258 ? 15.452 26.631 12.802 1.00 53.41 258 ASN A N 1
ATOM 2028 C CA . ASN A 1 258 ? 16.198 26.636 14.066 1.00 53.41 258 ASN A CA 1
ATOM 2029 C C . ASN A 1 258 ? 15.676 25.603 15.081 1.00 53.41 258 ASN A C 1
ATOM 2031 O O . ASN A 1 258 ? 16.346 25.351 16.089 1.00 53.41 258 ASN A O 1
ATOM 2035 N N . TYR A 1 259 ? 14.513 24.982 14.840 1.00 49.75 259 TYR A N 1
ATOM 2036 C CA . TYR A 1 259 ? 14.049 23.835 15.618 1.00 49.75 259 TYR A CA 1
ATOM 2037 C C . TYR A 1 259 ? 14.936 22.645 15.252 1.00 49.75 259 TYR A C 1
ATOM 2039 O O . TYR A 1 259 ? 14.817 22.044 14.186 1.00 49.75 259 TYR A O 1
ATOM 2047 N N . LYS A 1 260 ? 15.940 22.410 16.104 1.00 51.06 260 LYS A N 1
ATOM 2048 C CA . LYS A 1 260 ? 17.149 21.645 15.786 1.00 51.06 260 LYS A CA 1
ATOM 2049 C C . LYS A 1 260 ? 16.836 20.287 15.165 1.00 51.06 260 LYS A C 1
ATOM 2051 O O . LYS A 1 260 ? 16.615 19.289 15.850 1.00 51.06 260 LYS A O 1
ATOM 2056 N N . SER A 1 261 ? 16.985 20.237 13.848 1.00 47.19 261 SER A N 1
ATOM 2057 C CA . SER A 1 261 ? 17.125 19.019 13.070 1.00 47.19 261 SER A CA 1
ATOM 2058 C C . SER A 1 261 ? 18.479 18.357 13.363 1.00 47.19 261 SER A C 1
ATOM 2060 O O . SER A 1 261 ? 19.393 18.323 12.538 1.00 47.19 261 SER A O 1
ATOM 2062 N N . PHE A 1 262 ? 18.636 17.796 14.565 1.00 47.91 262 PHE A N 1
ATOM 2063 C CA . PHE A 1 262 ? 19.778 16.925 14.872 1.00 47.91 262 PHE A CA 1
ATOM 2064 C C . PHE A 1 262 ? 19.820 15.711 13.926 1.00 47.91 262 PHE A C 1
ATOM 2066 O O . PHE A 1 262 ? 20.894 15.189 13.628 1.00 47.91 262 PHE A O 1
ATOM 2073 N N . GLY A 1 263 ? 18.667 15.324 13.367 1.00 55.03 263 GLY A N 1
ATOM 2074 C CA . GLY A 1 263 ? 18.556 14.314 12.319 1.00 55.03 263 GLY A CA 1
ATOM 2075 C C . GLY A 1 263 ? 19.187 14.727 10.984 1.00 55.03 263 GLY A C 1
ATOM 2076 O O . GLY A 1 263 ? 19.875 13.896 10.385 1.00 55.03 263 GLY A O 1
ATOM 2077 N N . ALA A 1 264 ? 19.019 15.978 10.529 1.00 52.97 264 ALA A N 1
ATOM 2078 C CA . ALA A 1 264 ? 19.640 16.450 9.287 1.00 52.97 264 ALA A CA 1
ATOM 2079 C C . ALA A 1 264 ? 21.153 16.569 9.436 1.00 52.97 264 ALA A C 1
ATOM 2081 O O . ALA A 1 264 ? 21.874 16.095 8.568 1.00 52.97 264 ALA A O 1
ATOM 2082 N N . HIS A 1 265 ? 21.655 17.082 10.561 1.00 51.28 265 HIS A N 1
ATOM 2083 C CA . HIS A 1 265 ? 23.102 17.176 10.760 1.00 51.28 265 HIS A CA 1
ATOM 2084 C C . HIS A 1 265 ? 23.752 15.789 10.919 1.00 51.28 265 HIS A C 1
ATOM 2086 O O . HIS A 1 265 ? 24.835 15.535 10.395 1.00 51.28 265 HIS A O 1
ATOM 2092 N N . ALA A 1 266 ? 23.050 14.832 11.542 1.00 53.81 266 ALA A N 1
ATOM 2093 C CA . ALA A 1 266 ? 23.460 13.429 11.554 1.00 53.81 266 ALA A CA 1
ATOM 2094 C C . ALA A 1 266 ? 23.360 12.767 10.167 1.00 53.81 266 ALA A C 1
ATOM 2096 O O . ALA A 1 266 ? 24.136 11.862 9.867 1.00 53.81 266 ALA A O 1
ATOM 2097 N N . ALA A 1 267 ? 22.406 13.155 9.316 1.00 59.62 267 ALA A N 1
ATOM 2098 C CA . ALA A 1 267 ? 22.312 12.687 7.930 1.00 59.62 267 ALA A CA 1
ATOM 2099 C C . ALA A 1 267 ? 23.434 13.269 7.057 1.00 59.62 267 ALA A C 1
ATOM 2101 O O . ALA A 1 267 ? 24.055 12.542 6.289 1.00 59.62 267 ALA A O 1
ATOM 2102 N N . GLU A 1 268 ? 23.758 14.542 7.244 1.00 65.06 268 GLU A N 1
ATOM 2103 C CA . GLU A 1 268 ? 24.823 15.245 6.539 1.00 65.06 268 GLU A CA 1
ATOM 2104 C C . GLU A 1 268 ? 26.210 14.738 6.959 1.00 65.06 268 GLU A C 1
ATOM 2106 O O . GLU A 1 268 ? 27.061 14.465 6.113 1.00 65.06 268 GLU A O 1
ATOM 2111 N N . LYS A 1 269 ? 26.421 14.492 8.260 1.00 66.38 269 LYS A N 1
ATOM 2112 C CA . LYS A 1 269 ? 27.631 13.831 8.766 1.00 66.38 269 LYS A CA 1
ATOM 2113 C C . LYS A 1 269 ? 27.785 12.426 8.176 1.00 66.38 269 LYS A C 1
ATOM 2115 O O . LYS A 1 269 ? 28.868 12.087 7.711 1.00 66.38 269 LYS A O 1
ATOM 2120 N N . ARG A 1 270 ? 26.695 11.646 8.108 1.00 70.94 270 ARG A N 1
ATOM 2121 C CA . ARG A 1 270 ? 26.676 10.327 7.444 1.00 70.94 270 ARG A CA 1
ATOM 2122 C C . ARG A 1 270 ? 27.006 10.425 5.954 1.00 70.94 270 ARG A C 1
ATOM 2124 O O . ARG A 1 270 ? 27.739 9.584 5.445 1.00 70.94 270 ARG A O 1
ATOM 2131 N N . ALA A 1 271 ? 26.497 11.443 5.261 1.00 7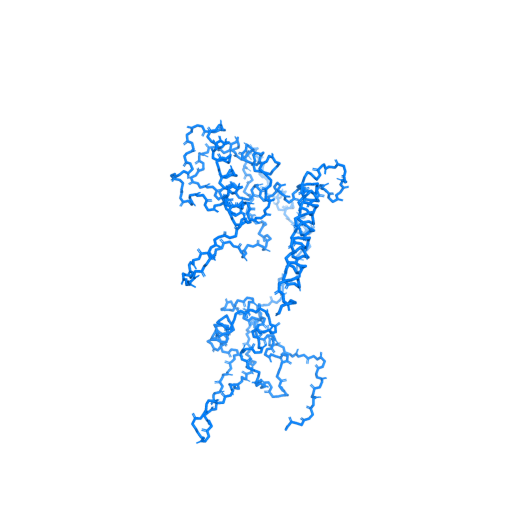3.19 271 ALA A N 1
ATOM 2132 C CA . ALA A 1 271 ? 26.799 11.674 3.852 1.00 73.19 271 ALA A CA 1
ATOM 2133 C C . ALA A 1 271 ? 28.286 12.005 3.638 1.00 73.19 271 ALA A C 1
ATOM 2135 O O . ALA A 1 271 ? 28.909 11.440 2.738 1.00 73.19 271 ALA A O 1
ATOM 2136 N N . ARG A 1 272 ? 28.882 12.837 4.505 1.00 78.69 272 ARG A N 1
ATOM 2137 C CA . ARG A 1 272 ? 30.325 13.136 4.473 1.00 78.69 272 ARG A CA 1
ATOM 2138 C C . ARG A 1 272 ? 31.183 11.913 4.788 1.00 78.69 272 ARG A C 1
ATOM 2140 O O . ARG A 1 272 ? 32.155 11.666 4.085 1.00 78.69 272 ARG A O 1
ATOM 2147 N N . GLU A 1 273 ? 30.820 11.127 5.799 1.00 76.62 273 GLU A N 1
ATOM 2148 C CA . GLU A 1 273 ? 31.538 9.893 6.148 1.00 76.62 273 GLU A CA 1
ATOM 2149 C C . GLU A 1 273 ? 31.484 8.861 5.012 1.00 76.62 273 GLU A C 1
ATOM 2151 O O . GLU A 1 273 ? 32.494 8.223 4.712 1.00 76.62 273 GLU A O 1
ATOM 2156 N N . LEU A 1 274 ? 30.341 8.738 4.329 1.00 81.56 274 LEU A N 1
ATOM 2157 C CA . LEU A 1 274 ? 30.174 7.848 3.179 1.00 81.56 274 LEU A CA 1
ATOM 2158 C C . LEU A 1 274 ? 30.972 8.329 1.961 1.00 81.56 274 LEU A C 1
ATOM 2160 O O . LEU A 1 274 ? 31.614 7.514 1.302 1.00 81.56 274 LEU A O 1
ATOM 2164 N N . ALA A 1 275 ? 30.995 9.637 1.693 1.00 85.88 275 ALA A N 1
ATOM 2165 C CA . ALA A 1 275 ? 31.839 10.220 0.650 1.00 85.88 275 ALA A CA 1
ATOM 2166 C C . ALA A 1 275 ? 33.336 9.997 0.940 1.00 85.88 275 ALA A C 1
ATOM 2168 O O . ALA A 1 275 ? 34.071 9.543 0.068 1.00 85.88 275 ALA A O 1
ATOM 2169 N N . ALA A 1 276 ? 33.771 10.206 2.186 1.00 84.75 276 ALA A N 1
ATOM 2170 C CA . ALA A 1 276 ? 35.144 9.941 2.614 1.00 84.75 276 ALA A CA 1
ATOM 2171 C C . ALA A 1 276 ? 35.501 8.444 2.600 1.00 84.75 276 ALA A C 1
ATOM 2173 O O . ALA A 1 276 ? 36.662 8.079 2.427 1.00 84.75 276 ALA A O 1
ATOM 2174 N N . SER A 1 277 ? 34.530 7.551 2.813 1.00 81.75 277 SER A N 1
ATOM 2175 C CA . SER A 1 277 ? 34.730 6.108 2.644 1.00 81.75 277 SER A CA 1
ATOM 2176 C C . SER A 1 277 ? 34.877 5.728 1.173 1.00 81.75 277 SER A C 1
ATOM 2178 O O . SER A 1 277 ? 35.747 4.926 0.860 1.00 81.75 277 SER A O 1
ATOM 2180 N N . ARG A 1 278 ? 34.064 6.309 0.280 1.00 86.19 278 ARG A N 1
ATOM 2181 C CA . ARG A 1 278 ? 34.169 6.086 -1.171 1.00 86.19 278 ARG A CA 1
ATOM 2182 C C . ARG A 1 278 ? 35.518 6.540 -1.707 1.00 86.19 278 ARG A C 1
ATOM 2184 O O . ARG A 1 278 ? 36.208 5.729 -2.298 1.00 86.19 278 ARG A O 1
ATOM 2191 N N . ALA A 1 279 ? 35.947 7.753 -1.364 1.00 87.50 279 ALA A N 1
ATOM 2192 C CA . ALA A 1 279 ? 37.251 8.266 -1.780 1.00 87.50 279 ALA A CA 1
ATOM 2193 C C . ALA A 1 279 ? 38.419 7.369 -1.326 1.00 87.50 279 ALA A C 1
ATOM 2195 O O . ALA A 1 279 ? 39.378 7.181 -2.063 1.00 87.50 279 ALA A O 1
ATOM 2196 N N . ARG A 1 280 ? 38.327 6.770 -0.128 1.00 86.12 280 ARG A N 1
ATOM 2197 C CA . ARG A 1 280 ? 39.317 5.790 0.351 1.00 86.12 280 ARG A CA 1
ATOM 2198 C C . ARG A 1 280 ? 39.288 4.482 -0.441 1.00 86.12 280 ARG A C 1
ATOM 2200 O O . ARG A 1 280 ? 40.343 3.917 -0.695 1.00 86.12 280 ARG A O 1
ATOM 2207 N N . CYS A 1 281 ? 38.103 3.998 -0.811 1.00 80.00 281 CYS A N 1
ATOM 2208 C CA . CYS A 1 281 ? 37.971 2.819 -1.667 1.00 80.00 281 CYS A CA 1
ATOM 2209 C C . CYS A 1 281 ? 38.512 3.081 -3.075 1.00 80.00 281 CYS A C 1
ATOM 2211 O O . CYS A 1 281 ? 39.219 2.232 -3.603 1.00 80.00 281 CYS A O 1
ATOM 2213 N N . ASP A 1 282 ? 38.218 4.248 -3.646 1.00 88.12 282 ASP A N 1
ATOM 2214 C CA . ASP A 1 282 ? 38.678 4.636 -4.980 1.00 88.12 282 ASP A CA 1
ATOM 2215 C C . ASP A 1 282 ? 40.211 4.758 -5.007 1.00 88.12 282 ASP A C 1
ATOM 2217 O O . ASP A 1 282 ? 40.855 4.157 -5.860 1.00 88.12 282 ASP A O 1
ATOM 2221 N N . ALA A 1 283 ? 40.816 5.393 -3.996 1.00 88.06 283 ALA A N 1
ATOM 2222 C CA . ALA A 1 283 ? 42.274 5.463 -3.866 1.00 88.06 283 ALA A CA 1
ATOM 2223 C C . ALA A 1 283 ? 42.936 4.076 -3.730 1.00 88.06 283 ALA A C 1
ATOM 2225 O O . ALA A 1 283 ? 43.969 3.820 -4.341 1.00 88.06 283 ALA A O 1
ATOM 2226 N N . ALA A 1 284 ? 42.331 3.156 -2.971 1.00 85.38 284 ALA A N 1
ATOM 2227 C CA . ALA A 1 284 ? 42.841 1.789 -2.840 1.00 85.38 284 ALA A CA 1
ATOM 2228 C C . ALA A 1 284 ? 42.716 0.982 -4.147 1.00 85.38 284 ALA A C 1
ATOM 2230 O O . ALA A 1 284 ? 43.563 0.137 -4.438 1.00 85.38 284 ALA A O 1
ATOM 2231 N N . LEU A 1 285 ? 41.668 1.229 -4.941 1.00 82.94 285 LEU A N 1
ATOM 2232 C CA . LEU A 1 285 ? 41.523 0.639 -6.274 1.00 82.94 285 LEU A CA 1
ATOM 2233 C C . LEU A 1 285 ? 42.577 1.182 -7.239 1.00 82.94 285 LEU A C 1
ATOM 2235 O O . LEU A 1 285 ? 43.131 0.404 -8.011 1.00 82.94 285 LEU A O 1
ATOM 2239 N N . ASP A 1 286 ? 42.888 2.475 -7.170 1.00 87.44 286 ASP A N 1
ATOM 2240 C CA . ASP A 1 286 ? 43.942 3.084 -7.981 1.00 87.44 286 ASP A CA 1
ATOM 2241 C C . ASP A 1 286 ? 45.327 2.523 -7.624 1.00 87.44 286 ASP A C 1
ATOM 2243 O O . ASP A 1 286 ? 46.081 2.149 -8.522 1.00 87.44 286 ASP A O 1
ATOM 2247 N N . GLU A 1 287 ? 45.643 2.364 -6.335 1.00 85.06 287 GLU A N 1
ATOM 2248 C CA . GLU A 1 287 ? 46.889 1.722 -5.885 1.00 85.06 287 GLU A CA 1
ATOM 2249 C C . GLU A 1 287 ? 47.003 0.271 -6.373 1.00 85.06 287 GLU A C 1
ATOM 2251 O O . GLU A 1 287 ? 48.038 -0.122 -6.918 1.00 85.06 287 GLU A O 1
ATOM 2256 N N . LEU A 1 288 ? 45.928 -0.515 -6.250 1.00 80.94 288 LEU A N 1
ATOM 2257 C CA . LEU A 1 288 ? 45.894 -1.885 -6.763 1.00 80.94 288 LEU A CA 1
ATOM 2258 C C . LEU A 1 288 ? 46.049 -1.916 -8.285 1.00 80.94 288 LEU A C 1
ATOM 2260 O O . LEU A 1 288 ? 46.795 -2.742 -8.803 1.00 80.94 288 LEU A O 1
ATOM 2264 N N . ASN A 1 289 ? 45.390 -1.015 -9.014 1.00 80.31 289 ASN A N 1
ATOM 2265 C CA . ASN A 1 289 ? 45.516 -0.924 -10.468 1.00 80.31 289 ASN A CA 1
ATOM 2266 C C . ASN A 1 289 ? 46.954 -0.595 -10.895 1.00 80.31 289 ASN A C 1
ATOM 2268 O O . ASN A 1 289 ? 47.441 -1.174 -11.867 1.00 80.31 289 ASN A O 1
ATOM 2272 N N . VAL A 1 290 ? 47.657 0.271 -10.158 1.00 84.94 290 VAL A N 1
ATOM 2273 C CA . VAL A 1 290 ? 49.083 0.561 -10.384 1.00 84.94 290 VAL A CA 1
ATOM 2274 C C . VAL A 1 290 ? 49.952 -0.668 -10.091 1.00 84.94 290 VAL A C 1
ATOM 2276 O O . VAL A 1 290 ? 50.835 -0.990 -10.886 1.00 84.94 290 VAL A O 1
ATOM 2279 N N . GLU A 1 291 ? 49.684 -1.403 -9.008 1.00 76.94 291 GLU A N 1
ATOM 2280 C CA . GLU A 1 291 ? 50.408 -2.638 -8.669 1.00 76.94 291 GLU A CA 1
ATOM 2281 C C . GLU A 1 291 ? 50.188 -3.746 -9.719 1.00 76.94 291 GLU A C 1
ATOM 2283 O O . GLU A 1 291 ? 51.135 -4.428 -10.121 1.00 76.94 291 GLU A O 1
ATOM 2288 N N . TYR A 1 292 ? 48.960 -3.901 -10.225 1.00 74.50 292 TYR A N 1
ATOM 2289 C CA . TYR A 1 292 ? 48.635 -4.844 -11.299 1.00 74.50 292 TYR A CA 1
ATOM 2290 C C . TYR A 1 292 ? 49.246 -4.433 -12.643 1.00 74.50 292 TYR A C 1
ATOM 2292 O O . TYR A 1 292 ? 49.749 -5.297 -13.360 1.00 74.50 292 TYR A O 1
ATOM 2300 N N . ALA A 1 293 ? 49.269 -3.139 -12.972 1.00 75.31 293 ALA A N 1
ATOM 2301 C CA . ALA A 1 293 ? 49.948 -2.636 -14.166 1.00 75.31 293 ALA A CA 1
ATOM 2302 C C . ALA A 1 293 ? 51.469 -2.866 -14.101 1.00 75.31 293 ALA A C 1
ATOM 2304 O O . ALA A 1 293 ? 52.078 -3.224 -15.107 1.00 75.31 293 ALA A O 1
ATOM 2305 N N . ALA A 1 294 ? 52.075 -2.738 -12.915 1.00 70.44 294 ALA A N 1
ATOM 2306 C CA . ALA A 1 294 ? 53.492 -3.028 -12.695 1.00 70.44 294 ALA A CA 1
ATOM 2307 C C . ALA A 1 294 ? 53.816 -4.535 -12.755 1.00 70.44 294 ALA A C 1
ATOM 2309 O O . ALA A 1 294 ? 54.894 -4.913 -13.207 1.00 70.44 294 ALA A O 1
ATOM 2310 N N . ARG A 1 295 ? 52.890 -5.408 -12.332 1.00 63.62 295 ARG A N 1
ATOM 2311 C CA . ARG A 1 295 ? 53.046 -6.875 -12.411 1.00 63.62 295 ARG A CA 1
ATOM 2312 C C . ARG A 1 295 ? 52.695 -7.479 -13.774 1.00 63.62 295 ARG A C 1
ATOM 2314 O O . ARG A 1 295 ? 53.139 -8.586 -14.055 1.00 63.62 295 ARG A O 1
ATOM 2321 N N . GLY A 1 296 ? 51.919 -6.785 -14.604 1.00 54.66 296 GLY A N 1
ATOM 2322 C CA . GLY A 1 296 ? 51.566 -7.203 -15.967 1.00 54.66 296 GLY A CA 1
ATOM 2323 C C . GLY A 1 296 ? 52.587 -6.816 -17.046 1.00 54.66 296 GLY A C 1
ATOM 2324 O O . GLY A 1 296 ? 52.323 -7.039 -18.222 1.00 54.66 296 GLY A O 1
ATOM 2325 N N . ALA A 1 297 ? 53.721 -6.220 -16.662 1.00 51.69 297 ALA A N 1
ATOM 2326 C CA . ALA A 1 297 ? 54.789 -5.772 -17.559 1.00 51.69 297 ALA A CA 1
ATOM 2327 C C . ALA A 1 297 ? 56.025 -6.705 -17.565 1.00 51.69 297 ALA A C 1
ATOM 2329 O O . ALA A 1 297 ? 57.141 -6.240 -17.807 1.00 51.69 297 ALA A O 1
ATOM 2330 N N . LEU A 1 298 ? 55.831 -8.002 -17.293 1.00 42.81 298 LEU A N 1
ATOM 2331 C CA . LEU A 1 298 ? 56.828 -9.071 -17.459 1.00 42.81 298 LEU A CA 1
ATOM 2332 C C . LEU A 1 298 ? 56.385 -10.061 -18.537 1.00 42.81 298 LEU A C 1
ATOM 2334 O O . LEU A 1 298 ? 55.220 -10.514 -18.464 1.00 42.81 298 LEU A O 1
#